Protein AF-A0A9N8HZZ1-F1 (afdb_monomer_lite)

Radius of gyration: 21.56 Å; chains: 1; bounding box: 52×38×91 Å

Organism: NCBI:txid568900

Structure (mmCIF, N/CA/C/O backbone):
data_AF-A0A9N8HZZ1-F1
#
_entry.id   AF-A0A9N8HZZ1-F1
#
loop_
_atom_site.group_PDB
_atom_site.id
_atom_site.type_symbol
_atom_site.label_atom_id
_atom_site.label_alt_id
_atom_site.label_comp_id
_atom_site.label_asym_id
_atom_site.label_entity_id
_atom_site.label_seq_id
_atom_site.pdbx_PDB_ins_code
_atom_site.Cartn_x
_atom_site.Cartn_y
_atom_site.Cartn_z
_atom_site.occupancy
_atom_site.B_iso_or_equiv
_atom_site.auth_seq_id
_atom_site.auth_comp_id
_atom_site.auth_asym_id
_atom_site.auth_atom_id
_atom_site.pdbx_PDB_model_num
ATOM 1 N N . MET A 1 1 ? -18.363 -13.200 -57.976 1.00 47.72 1 MET A N 1
ATOM 2 C CA . MET A 1 1 ? -17.143 -13.079 -57.154 1.00 47.72 1 MET A CA 1
ATOM 3 C C . MET A 1 1 ? -17.591 -13.034 -55.705 1.00 47.72 1 MET A C 1
ATOM 5 O O . MET A 1 1 ? -18.065 -11.996 -55.269 1.00 47.72 1 MET A O 1
ATOM 9 N N . SER A 1 2 ? -17.563 -14.171 -55.012 1.00 39.16 2 SER A N 1
ATOM 10 C CA . SER A 1 2 ? -17.985 -14.267 -53.609 1.00 39.16 2 SER A CA 1
ATOM 11 C C . SER A 1 2 ? -16.734 -14.280 -52.741 1.00 39.16 2 SER A C 1
ATOM 13 O O . SER A 1 2 ? -15.968 -15.240 -52.786 1.00 39.16 2 SER A O 1
ATOM 15 N N . ALA A 1 3 ? -16.492 -13.190 -52.016 1.00 45.03 3 ALA A N 1
ATOM 16 C CA . ALA A 1 3 ? -15.399 -13.099 -51.060 1.00 45.03 3 ALA A CA 1
ATOM 17 C C . ALA A 1 3 ? -15.811 -13.821 -49.770 1.00 45.03 3 ALA A C 1
ATOM 19 O O . ALA A 1 3 ? -16.735 -13.402 -49.078 1.00 45.03 3 ALA A O 1
ATOM 20 N N . SER A 1 4 ? -15.142 -14.938 -49.490 1.00 48.19 4 SER A N 1
ATOM 21 C CA . SER A 1 4 ? -15.247 -15.679 -48.235 1.00 48.19 4 SER A CA 1
ATOM 22 C C . SER A 1 4 ? -14.383 -14.984 -47.185 1.00 48.19 4 SER A C 1
ATOM 24 O O . SER A 1 4 ? -13.158 -15.042 -47.264 1.00 48.19 4 SER A O 1
ATOM 26 N N . SER A 1 5 ? -15.006 -14.319 -46.215 1.00 52.94 5 SER A N 1
ATOM 27 C CA . SER A 1 5 ? -14.329 -13.775 -45.038 1.00 52.94 5 SER A CA 1
ATOM 28 C C . SER A 1 5 ? -14.180 -14.868 -43.979 1.00 52.94 5 SER A C 1
ATOM 30 O O . SER A 1 5 ? -15.161 -15.284 -43.361 1.00 52.94 5 SER A O 1
ATOM 32 N N . THR A 1 6 ? -12.956 -15.341 -43.773 1.00 47.56 6 THR A N 1
ATOM 33 C CA . THR A 1 6 ? -12.603 -16.238 -42.669 1.00 47.56 6 THR A CA 1
ATOM 34 C C . THR A 1 6 ? -12.642 -15.450 -41.351 1.00 47.56 6 THR A C 1
ATOM 36 O O . THR A 1 6 ? -12.033 -14.380 -41.288 1.00 47.56 6 THR A O 1
ATOM 39 N N . PRO A 1 7 ? -13.325 -15.926 -40.295 1.00 54.56 7 PRO A N 1
ATOM 40 C CA . PRO A 1 7 ? -13.317 -15.242 -39.011 1.00 54.56 7 PRO A CA 1
ATOM 41 C C . PRO A 1 7 ? -11.949 -15.423 -38.347 1.00 54.56 7 PRO A C 1
ATOM 43 O O . PRO A 1 7 ? -11.450 -16.543 -38.223 1.00 54.56 7 PRO A O 1
ATOM 46 N N . ALA A 1 8 ? -11.337 -14.313 -37.936 1.00 48.75 8 ALA A N 1
ATOM 47 C CA . ALA A 1 8 ? -10.131 -14.321 -37.123 1.00 48.75 8 ALA A CA 1
ATOM 48 C C . ALA A 1 8 ? -10.462 -14.956 -35.765 1.00 48.75 8 ALA A C 1
ATOM 50 O O . ALA A 1 8 ? -11.197 -14.382 -34.963 1.00 48.75 8 ALA A O 1
ATOM 51 N N . GLY A 1 9 ? -9.959 -16.169 -35.530 1.00 44.84 9 GLY A N 1
ATOM 52 C CA . GLY A 1 9 ? -10.065 -16.827 -34.236 1.00 44.84 9 GLY A CA 1
ATOM 53 C C . GLY A 1 9 ? -9.281 -16.035 -33.195 1.00 44.84 9 GLY A C 1
ATOM 54 O O . GLY A 1 9 ? -8.057 -15.953 -33.272 1.00 44.84 9 GLY A O 1
ATOM 55 N N . SER A 1 10 ? -9.981 -15.449 -32.227 1.00 47.72 10 SER A N 1
ATOM 56 C CA . SER A 1 10 ? -9.372 -14.853 -31.042 1.00 47.72 10 SER A CA 1
ATOM 57 C C . SER A 1 10 ? -8.770 -15.971 -30.190 1.00 47.72 10 SER A C 1
ATOM 59 O O . SER A 1 10 ? -9.483 -16.656 -29.453 1.00 47.72 10 SER A O 1
ATOM 61 N N . SER A 1 11 ? -7.461 -16.198 -30.301 1.00 49.72 11 SER A N 1
ATOM 62 C CA . SER A 1 11 ? -6.753 -17.058 -29.358 1.00 49.72 11 SER A CA 1
ATOM 63 C C . SER A 1 11 ? -6.748 -16.366 -27.995 1.00 49.72 11 SER A C 1
ATOM 65 O O . SER A 1 11 ? -6.007 -15.404 -27.793 1.00 49.72 11 SER A O 1
ATOM 67 N N . SER A 1 12 ? -7.591 -16.833 -27.075 1.00 56.97 12 SER A N 1
ATOM 68 C CA . SER A 1 12 ? -7.465 -16.527 -25.649 1.00 56.97 12 SER A CA 1
ATOM 69 C C . SER A 1 12 ? -6.035 -16.877 -25.229 1.00 56.97 12 SER A C 1
ATOM 71 O O . SER A 1 12 ? -5.608 -18.028 -25.333 1.00 56.97 12 SER A O 1
ATOM 73 N N . ALA A 1 13 ? -5.253 -15.860 -24.865 1.00 60.62 13 ALA A N 1
ATOM 74 C CA . ALA A 1 13 ? -3.909 -16.063 -24.354 1.00 60.62 13 ALA A CA 1
ATOM 75 C C . ALA A 1 13 ? -4.015 -16.808 -23.017 1.00 60.62 13 ALA A C 1
ATOM 77 O O . ALA A 1 13 ? -4.709 -16.351 -22.113 1.00 60.62 13 ALA A O 1
ATOM 78 N N . ALA A 1 14 ? -3.357 -17.963 -22.910 1.00 67.69 14 ALA A N 1
ATOM 79 C CA . ALA A 1 14 ? -3.300 -18.719 -21.665 1.00 67.69 14 ALA A CA 1
ATOM 80 C C . ALA A 1 14 ? -2.599 -17.880 -20.580 1.00 67.69 14 ALA A C 1
ATOM 82 O O . ALA A 1 14 ? -1.453 -17.465 -20.779 1.00 67.69 14 ALA A O 1
ATOM 83 N N . THR A 1 15 ? -3.292 -17.629 -19.469 1.00 79.38 15 THR A N 1
ATOM 84 C CA . THR A 1 15 ? -2.759 -16.967 -18.271 1.00 79.38 15 THR A CA 1
ATOM 85 C C . THR A 1 15 ? -1.755 -17.877 -17.561 1.00 79.38 15 THR A C 1
ATOM 87 O O . THR A 1 15 ? -1.867 -19.105 -17.604 1.00 79.38 15 THR A O 1
ATOM 90 N N . ALA A 1 16 ? -0.728 -17.287 -16.946 1.00 87.38 16 ALA A N 1
ATOM 91 C CA . ALA A 1 16 ? 0.282 -18.038 -16.204 1.00 87.38 16 ALA A CA 1
ATOM 92 C C . ALA A 1 16 ? -0.144 -18.236 -14.743 1.00 87.38 16 ALA A C 1
ATOM 94 O O . ALA A 1 16 ? -0.738 -17.349 -14.135 1.00 87.38 16 ALA A O 1
ATOM 95 N N . SER A 1 17 ? 0.204 -19.376 -14.145 1.00 91.12 17 SER A N 1
ATOM 96 C CA . SER A 1 17 ? 0.064 -19.571 -12.698 1.00 91.12 17 SER A CA 1
ATOM 97 C C . SER A 1 17 ? 1.152 -18.808 -11.942 1.00 91.12 17 SER A C 1
ATOM 99 O O . SER A 1 17 ? 2.308 -18.787 -12.373 1.00 91.12 17 SER A O 1
ATOM 101 N N . LEU A 1 18 ? 0.806 -18.241 -10.789 1.00 92.00 18 LEU A N 1
ATOM 102 C CA . LEU A 1 18 ? 1.760 -17.558 -9.918 1.00 92.00 18 LEU A CA 1
ATOM 103 C C . LEU A 1 18 ? 2.814 -18.540 -9.352 1.00 92.00 18 LEU A C 1
ATOM 105 O O . LEU A 1 18 ? 2.452 -19.663 -8.985 1.00 92.00 18 LEU A O 1
ATOM 109 N N . PRO A 1 19 ? 4.103 -18.156 -9.240 1.00 91.81 19 PRO A N 1
ATOM 110 C CA . PRO A 1 19 ? 5.101 -18.972 -8.553 1.00 91.81 19 PRO A CA 1
ATOM 111 C C . PRO A 1 19 ? 4.678 -19.263 -7.108 1.00 91.81 19 PRO A C 1
ATOM 113 O O . PRO A 1 19 ? 4.207 -18.369 -6.403 1.00 91.81 19 PRO A O 1
ATOM 116 N N . SER A 1 20 ? 4.865 -20.500 -6.642 1.00 92.50 20 SER A N 1
ATOM 117 C CA . SER A 1 20 ? 4.356 -20.944 -5.335 1.00 92.50 20 SER A CA 1
ATOM 118 C C . SER A 1 20 ? 4.917 -20.146 -4.158 1.00 92.50 20 SER A C 1
ATOM 120 O O . SER A 1 20 ? 4.187 -19.878 -3.211 1.00 92.50 20 SER A O 1
ATOM 122 N N . SER A 1 21 ? 6.185 -19.730 -4.225 1.00 91.88 21 SER A N 1
ATOM 123 C CA . SER A 1 21 ? 6.808 -18.881 -3.202 1.00 91.88 21 SER A CA 1
ATOM 124 C C . SER A 1 21 ? 6.166 -17.495 -3.130 1.00 91.88 21 SER A C 1
ATOM 126 O O . SER A 1 21 ? 5.955 -16.980 -2.037 1.00 91.88 21 SER A O 1
ATOM 128 N N . ILE A 1 22 ? 5.793 -16.914 -4.275 1.00 93.81 22 ILE A N 1
ATOM 129 C CA . ILE A 1 22 ? 5.078 -15.634 -4.326 1.00 93.81 22 ILE A CA 1
ATOM 130 C C . ILE A 1 22 ? 3.655 -15.813 -3.789 1.00 93.81 22 ILE A C 1
ATOM 132 O O . ILE A 1 22 ? 3.224 -15.043 -2.940 1.00 93.81 22 ILE A O 1
ATOM 136 N N . ALA A 1 23 ? 2.941 -16.862 -4.209 1.00 94.81 23 ALA A N 1
ATOM 137 C CA . ALA A 1 23 ? 1.603 -17.162 -3.692 1.00 94.81 23 ALA A CA 1
ATOM 138 C C . ALA A 1 23 ? 1.597 -17.346 -2.163 1.00 94.81 23 ALA A C 1
ATOM 140 O O . ALA A 1 23 ? 0.724 -16.814 -1.474 1.00 94.81 23 ALA A O 1
ATOM 141 N N . GLN A 1 24 ? 2.598 -18.052 -1.630 1.00 94.94 24 GLN A N 1
ATOM 142 C CA . GLN A 1 24 ? 2.788 -18.211 -0.193 1.00 94.94 24 GLN A CA 1
ATOM 143 C C . GLN A 1 24 ? 3.044 -16.860 0.486 1.00 94.94 24 GLN A C 1
ATOM 145 O O . GLN A 1 24 ? 2.326 -16.523 1.428 1.00 94.94 24 GLN A O 1
ATOM 150 N N . ALA A 1 25 ? 3.979 -16.056 -0.029 1.00 95.00 25 ALA A N 1
ATOM 151 C CA . ALA A 1 25 ? 4.281 -14.739 0.527 1.00 95.00 25 ALA A CA 1
ATOM 152 C C . ALA A 1 25 ? 3.029 -13.847 0.600 1.00 95.00 25 ALA A C 1
ATOM 154 O O . ALA A 1 25 ? 2.801 -13.196 1.617 1.00 95.00 25 ALA A O 1
ATOM 155 N N . ILE A 1 26 ? 2.168 -13.876 -0.425 1.00 96.00 26 ILE A N 1
ATOM 156 C CA . ILE A 1 26 ? 0.891 -13.142 -0.445 1.00 96.00 26 ILE A CA 1
ATOM 157 C C . ILE A 1 26 ? -0.066 -13.627 0.648 1.00 96.00 26 ILE A C 1
ATOM 159 O O . ILE A 1 26 ? -0.746 -12.824 1.297 1.00 96.00 26 ILE A O 1
ATOM 163 N N . SER A 1 27 ? -0.144 -14.943 0.855 1.00 96.19 27 SER A N 1
ATOM 164 C CA . SER A 1 27 ? -1.015 -15.525 1.880 1.00 96.19 27 SER A CA 1
ATOM 165 C C . SER A 1 27 ? -0.600 -15.127 3.300 1.00 96.19 27 SER A C 1
ATOM 167 O O . SER A 1 27 ? -1.464 -14.952 4.157 1.00 96.19 27 SER A O 1
ATOM 169 N N . GLU A 1 28 ? 0.698 -14.905 3.511 1.00 95.94 28 GLU A N 1
ATOM 170 C CA . GLU A 1 28 ? 1.311 -14.579 4.801 1.00 95.94 28 GLU A CA 1
ATOM 171 C C . GLU A 1 28 ? 1.377 -13.071 5.096 1.00 95.94 28 GLU A C 1
ATOM 173 O O . GLU A 1 28 ? 1.736 -12.703 6.211 1.00 95.94 28 GLU A O 1
ATOM 178 N N . MET A 1 29 ? 1.019 -12.203 4.138 1.00 96.69 29 MET A N 1
ATOM 179 C CA . MET A 1 29 ? 1.032 -10.744 4.323 1.00 96.69 29 MET A CA 1
ATOM 180 C C . MET A 1 29 ? 0.182 -10.303 5.522 1.00 96.69 29 MET A C 1
ATOM 182 O O . MET A 1 29 ? -0.961 -10.747 5.682 1.00 96.69 29 MET A O 1
ATOM 186 N N . GLN A 1 30 ? 0.706 -9.354 6.297 1.00 95.62 30 GLN A N 1
ATOM 187 C CA . GLN A 1 30 ? 0.058 -8.743 7.457 1.00 95.62 30 GLN A CA 1
ATOM 188 C C . GLN A 1 30 ? 0.301 -7.230 7.483 1.00 95.62 30 GLN A C 1
ATOM 190 O O . GLN A 1 30 ? 1.302 -6.746 6.967 1.00 95.62 30 GLN A O 1
ATOM 195 N N . MET A 1 31 ? -0.606 -6.483 8.116 1.00 94.75 31 MET A N 1
ATOM 196 C CA . MET A 1 31 ? -0.485 -5.031 8.306 1.00 94.75 31 MET A CA 1
ATOM 197 C C . MET A 1 31 ? -0.925 -4.629 9.718 1.00 94.75 31 MET A C 1
ATOM 199 O O . MET A 1 31 ? -1.965 -3.994 9.875 1.00 94.75 31 MET A O 1
ATOM 203 N N . PRO A 1 32 ? -0.171 -5.021 10.761 1.00 94.25 32 PRO A N 1
ATOM 204 C CA . PRO A 1 32 ? -0.525 -4.671 12.134 1.00 94.25 32 PRO A CA 1
ATOM 205 C C . PRO A 1 32 ? -0.412 -3.156 12.346 1.00 94.25 32 PRO A C 1
ATOM 207 O O . PRO A 1 32 ? 0.528 -2.539 11.849 1.00 94.25 32 PRO A O 1
ATOM 210 N N . LEU A 1 33 ? -1.334 -2.548 13.091 1.00 91.88 33 LEU A N 1
ATOM 211 C CA . LEU A 1 33 ? -1.375 -1.095 13.331 1.00 91.88 33 LEU A CA 1
ATOM 212 C C . LEU A 1 33 ? -1.084 -0.741 14.798 1.00 91.88 33 LEU A C 1
ATOM 214 O O . LEU A 1 33 ? -1.489 0.315 15.290 1.00 91.88 33 LEU A O 1
ATOM 218 N N . SER A 1 34 ? -0.381 -1.621 15.517 1.00 89.44 34 SER A N 1
ATOM 219 C CA . SER A 1 34 ? 0.110 -1.305 16.859 1.00 89.44 34 SER A CA 1
ATOM 220 C C . SER A 1 34 ? 1.180 -0.211 16.805 1.00 89.44 34 SER A C 1
ATOM 222 O O . SER A 1 34 ? 1.880 -0.057 15.805 1.00 89.44 34 SER A O 1
ATOM 224 N N . THR A 1 35 ? 1.362 0.523 17.904 1.00 86.00 35 THR A N 1
ATOM 225 C CA . THR A 1 35 ? 2.388 1.577 17.991 1.00 86.00 35 THR A CA 1
ATOM 226 C C . THR A 1 35 ? 3.793 1.058 17.650 1.00 86.00 35 THR A C 1
ATOM 228 O O . THR A 1 35 ? 4.567 1.761 17.012 1.00 86.00 35 THR A O 1
ATOM 231 N N . GLU A 1 36 ? 4.099 -0.188 18.021 1.00 87.50 36 GLU A N 1
ATOM 232 C CA . GLU A 1 36 ? 5.379 -0.862 17.751 1.00 87.50 36 GLU A CA 1
ATOM 233 C C . GLU A 1 36 ? 5.524 -1.348 16.299 1.00 87.50 36 GLU A C 1
ATOM 235 O O . GLU A 1 36 ? 6.612 -1.732 15.879 1.00 87.50 36 GLU A O 1
ATOM 240 N N . SER A 1 37 ? 4.429 -1.364 15.533 1.00 89.12 37 SER A N 1
ATOM 241 C CA . SER A 1 37 ? 4.424 -1.822 14.142 1.00 89.12 37 SER A CA 1
ATOM 242 C C . SER A 1 37 ? 4.880 -0.750 13.157 1.00 89.12 37 SER A C 1
ATOM 244 O O . SER A 1 37 ? 5.337 -1.091 12.064 1.00 89.12 37 SER A O 1
ATOM 246 N N . TYR A 1 38 ? 4.747 0.528 13.516 1.00 89.81 38 TYR A N 1
ATOM 247 C CA . TYR A 1 38 ? 5.296 1.621 12.723 1.00 89.81 38 TYR A CA 1
ATOM 248 C C . TYR A 1 38 ? 6.813 1.656 12.896 1.00 89.81 38 TYR A C 1
ATOM 250 O O . TYR A 1 38 ? 7.324 1.499 14.006 1.00 89.81 38 TYR A O 1
ATOM 258 N N . ALA A 1 39 ? 7.534 1.915 11.810 1.00 87.44 39 ALA A N 1
ATOM 259 C CA . ALA A 1 39 ? 8.982 2.067 11.837 1.00 87.44 39 ALA A CA 1
ATOM 260 C C . ALA A 1 39 ? 9.396 3.286 11.005 1.00 87.44 39 ALA A C 1
ATOM 262 O O . ALA A 1 39 ? 8.808 3.504 9.941 1.00 87.44 39 ALA A O 1
ATOM 263 N N . PRO A 1 40 ? 10.390 4.071 11.462 1.00 91.00 40 PRO A N 1
ATOM 264 C CA . PRO A 1 40 ? 10.978 5.107 10.627 1.00 91.00 40 PRO A CA 1
ATOM 265 C C . PRO A 1 40 ? 11.682 4.456 9.434 1.00 91.00 40 PRO A C 1
ATOM 267 O O . PRO A 1 40 ? 12.298 3.398 9.587 1.00 91.00 40 PRO A O 1
ATOM 270 N N . MET A 1 41 ? 11.624 5.101 8.271 1.00 90.12 41 MET A N 1
ATOM 271 C CA . MET A 1 41 ? 12.443 4.694 7.133 1.00 90.12 41 MET A CA 1
ATOM 272 C C . MET A 1 41 ? 13.879 5.201 7.296 1.00 90.12 41 MET A C 1
ATOM 274 O O . MET A 1 41 ? 14.138 6.288 7.817 1.00 90.12 41 MET A O 1
ATOM 278 N N . TYR A 1 42 ? 14.833 4.392 6.851 1.00 87.38 42 TYR A N 1
ATOM 279 C CA . TYR A 1 42 ? 16.256 4.711 6.836 1.00 87.38 42 TYR A CA 1
ATOM 280 C C . TYR A 1 42 ? 16.713 5.324 5.508 1.00 87.38 42 TYR A C 1
ATOM 282 O O . TYR A 1 42 ? 17.817 5.882 5.468 1.00 87.38 42 TYR A O 1
ATOM 290 N N . TYR A 1 43 ? 15.897 5.207 4.452 1.00 84.88 43 TYR A N 1
ATOM 291 C CA . TYR A 1 43 ? 16.173 5.713 3.101 1.00 84.88 43 TYR A CA 1
ATOM 292 C C . TYR A 1 43 ? 17.522 5.203 2.578 1.00 84.88 43 TYR A C 1
ATOM 294 O O . TYR A 1 43 ? 18.399 5.965 2.158 1.00 84.88 43 TYR A O 1
ATOM 302 N N . LYS A 1 44 ? 17.729 3.890 2.712 1.00 84.62 44 LYS A N 1
ATOM 303 C CA . LYS A 1 44 ? 18.945 3.191 2.288 1.00 84.62 44 LYS A CA 1
ATOM 304 C C . LYS A 1 44 ? 18.683 2.448 0.994 1.00 84.62 44 LYS A C 1
ATOM 306 O O . LYS A 1 44 ? 17.613 1.885 0.810 1.00 84.62 44 LYS A O 1
ATOM 311 N N . SER A 1 45 ? 19.702 2.390 0.145 1.00 83.25 45 SER A N 1
ATOM 312 C CA . SER A 1 45 ? 19.622 1.653 -1.116 1.00 83.25 45 SER A CA 1
ATOM 313 C C . SER A 1 45 ? 19.377 0.156 -0.899 1.00 83.25 45 SER A C 1
ATOM 315 O O . SER A 1 45 ? 19.811 -0.393 0.119 1.00 83.25 45 SER A O 1
ATOM 317 N N . LEU A 1 46 ? 18.792 -0.547 -1.882 1.00 85.75 46 LEU A N 1
ATOM 318 C CA . LEU A 1 46 ? 18.632 -2.011 -1.818 1.00 85.75 46 LEU A CA 1
ATOM 319 C C . LEU A 1 46 ? 19.916 -2.754 -1.372 1.00 85.75 46 LEU A C 1
ATOM 321 O O . LEU A 1 46 ? 19.822 -3.591 -0.472 1.00 85.75 46 LEU A O 1
ATOM 325 N N . PRO A 1 47 ? 21.130 -2.473 -1.901 1.00 86.50 47 PRO A N 1
ATOM 326 C CA . PRO A 1 47 ? 22.347 -3.142 -1.428 1.00 86.50 47 PRO A CA 1
ATOM 327 C C . PRO A 1 47 ? 22.682 -2.870 0.047 1.00 86.50 47 PRO A C 1
ATOM 329 O O . PRO A 1 47 ? 23.163 -3.765 0.747 1.00 86.50 47 PRO A O 1
ATOM 332 N N . GLU A 1 48 ? 22.436 -1.652 0.535 1.00 87.25 48 GLU A N 1
ATOM 333 C CA . GLU A 1 48 ? 22.616 -1.306 1.948 1.00 87.25 48 GLU A CA 1
ATOM 334 C C . GLU A 1 48 ? 21.570 -2.002 2.825 1.00 87.25 48 GLU A C 1
ATOM 336 O O . GLU A 1 48 ? 21.921 -2.540 3.874 1.00 87.25 48 GLU A O 1
ATOM 341 N N . MET A 1 49 ? 20.314 -2.067 2.381 1.00 87.19 49 MET A N 1
ATOM 342 C CA . MET A 1 49 ? 19.244 -2.769 3.091 1.00 87.19 49 MET A CA 1
ATOM 343 C C . MET A 1 49 ? 19.520 -4.269 3.214 1.00 87.19 49 MET A C 1
ATOM 345 O O . MET A 1 49 ? 19.387 -4.832 4.303 1.00 87.19 49 MET A O 1
ATOM 349 N N . VAL A 1 50 ? 20.039 -4.907 2.159 1.00 86.31 50 VAL A N 1
ATOM 350 C CA . VAL A 1 50 ? 20.520 -6.301 2.214 1.00 86.31 50 VAL A CA 1
ATOM 351 C C . VAL A 1 50 ? 21.602 -6.477 3.284 1.00 86.31 50 VAL A C 1
ATOM 353 O O . VAL A 1 50 ? 21.627 -7.487 3.992 1.00 86.31 50 VAL A O 1
ATOM 356 N N . GLN A 1 51 ? 22.498 -5.499 3.438 1.00 87.88 51 GLN A N 1
ATOM 357 C CA . GLN A 1 51 ? 23.528 -5.527 4.475 1.00 87.88 51 GLN A CA 1
ATOM 358 C C . GLN A 1 51 ? 22.945 -5.322 5.881 1.00 87.88 51 GLN A C 1
ATOM 360 O O . GLN A 1 51 ? 23.367 -6.020 6.803 1.00 87.88 51 GLN A O 1
ATOM 365 N N . ILE A 1 52 ? 21.983 -4.409 6.044 1.00 85.38 52 ILE A N 1
ATOM 366 C CA . ILE A 1 52 ? 21.302 -4.126 7.318 1.00 85.38 52 ILE A CA 1
ATOM 367 C C . ILE A 1 52 ? 20.495 -5.342 7.784 1.00 85.38 52 ILE A C 1
ATOM 369 O O . ILE A 1 52 ? 20.525 -5.698 8.961 1.00 85.38 52 ILE A O 1
ATOM 373 N N . ARG A 1 53 ? 19.805 -6.019 6.860 1.00 82.94 53 ARG A N 1
ATOM 374 C CA . ARG A 1 53 ? 18.914 -7.143 7.178 1.00 82.94 53 ARG A CA 1
ATOM 375 C C . ARG A 1 53 ? 19.587 -8.510 7.172 1.00 82.94 53 ARG A C 1
ATOM 377 O O . ARG A 1 53 ? 18.934 -9.496 7.518 1.00 82.94 53 ARG A O 1
ATOM 384 N N . ARG A 1 54 ? 20.877 -8.598 6.821 1.00 83.69 54 ARG A N 1
ATOM 385 C CA . ARG A 1 54 ? 21.620 -9.869 6.725 1.00 83.69 54 ARG A CA 1
ATOM 386 C C . ARG A 1 54 ? 21.442 -10.743 7.967 1.00 83.69 54 ARG A C 1
ATOM 388 O O . ARG A 1 54 ? 21.196 -11.945 7.835 1.00 83.69 54 ARG A O 1
ATOM 395 N N . ASP A 1 55 ? 21.515 -10.119 9.137 1.00 82.81 55 ASP A N 1
ATOM 396 C CA . ASP A 1 55 ? 21.536 -10.803 10.429 1.00 82.81 55 ASP A CA 1
ATOM 397 C C . ASP A 1 55 ? 20.154 -10.871 11.100 1.00 82.81 55 ASP A C 1
ATOM 399 O O . ASP A 1 55 ? 20.038 -11.392 12.208 1.00 82.81 55 ASP A O 1
ATOM 403 N N . VAL A 1 56 ? 19.089 -10.388 10.440 1.00 83.12 56 VAL 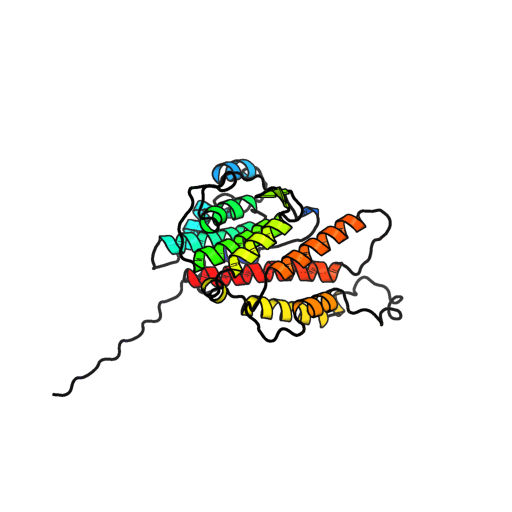A N 1
ATOM 404 C CA . VAL A 1 56 ? 17.728 -10.471 10.984 1.00 83.12 56 VAL A CA 1
ATOM 405 C C . VAL A 1 56 ? 17.249 -11.928 10.914 1.00 83.12 56 VAL A C 1
ATOM 407 O O . VAL A 1 56 ? 17.121 -12.479 9.813 1.00 83.12 56 VAL A O 1
ATOM 410 N N . PRO A 1 57 ? 16.987 -12.591 12.056 1.00 81.81 57 PRO A N 1
ATOM 411 C CA . PRO A 1 57 ? 16.554 -13.983 12.068 1.00 81.81 57 PRO A CA 1
ATOM 412 C C . PRO A 1 57 ? 15.204 -14.138 11.368 1.00 81.81 57 PRO A C 1
ATOM 414 O O . PRO A 1 57 ? 14.341 -13.274 11.495 1.00 81.81 57 PRO A O 1
ATOM 417 N N . ASN A 1 58 ? 15.001 -15.258 10.671 1.00 81.25 58 ASN A N 1
ATOM 418 C CA . ASN A 1 58 ? 13.721 -15.621 10.042 1.00 81.25 58 ASN A CA 1
ATOM 419 C C . ASN A 1 58 ? 13.183 -14.620 9.000 1.00 81.25 58 ASN A C 1
ATOM 421 O O . ASN A 1 58 ? 12.016 -14.699 8.631 1.00 81.25 58 ASN A O 1
ATOM 425 N N . MET A 1 59 ? 14.016 -13.697 8.508 1.00 81.88 59 MET A N 1
ATOM 426 C CA . MET A 1 59 ? 13.647 -12.818 7.398 1.00 81.88 59 MET A CA 1
ATOM 427 C C . MET A 1 59 ? 13.418 -13.648 6.121 1.00 81.88 59 MET A C 1
ATOM 429 O O . MET A 1 59 ? 14.356 -14.359 5.734 1.00 81.88 59 MET A O 1
ATOM 433 N N . PRO A 1 60 ? 12.245 -13.551 5.463 1.00 85.06 60 PRO A N 1
ATOM 434 C CA . PRO A 1 60 ? 11.959 -14.294 4.241 1.00 85.06 60 PRO A CA 1
ATOM 435 C C . PRO A 1 60 ? 12.958 -13.996 3.119 1.00 85.06 60 PRO A C 1
ATOM 437 O O . PRO A 1 60 ? 13.417 -12.862 2.960 1.00 85.06 60 PRO A O 1
ATOM 440 N N . ASP A 1 61 ? 13.255 -15.003 2.296 1.00 85.75 61 ASP A N 1
ATOM 441 C CA . ASP A 1 61 ? 14.253 -14.883 1.226 1.00 85.75 61 ASP A CA 1
ATOM 442 C C . ASP A 1 61 ? 13.905 -13.791 0.208 1.00 85.75 61 ASP A C 1
ATOM 444 O O . ASP A 1 61 ? 14.799 -13.096 -0.262 1.00 85.75 61 ASP A O 1
ATOM 448 N N . PHE A 1 62 ? 12.619 -13.565 -0.081 1.00 83.44 62 PHE A N 1
ATOM 449 C CA . PHE A 1 62 ? 12.202 -12.518 -1.021 1.00 83.44 62 PHE A CA 1
ATOM 450 C C . PHE A 1 62 ? 12.464 -11.092 -0.502 1.00 83.44 62 PHE A C 1
ATOM 452 O O . PHE A 1 62 ? 12.609 -10.167 -1.297 1.00 83.44 62 PHE A O 1
ATOM 459 N N . VAL A 1 63 ? 12.568 -10.907 0.821 1.00 82.50 63 VAL A N 1
ATOM 460 C CA . VAL A 1 63 ? 12.997 -9.631 1.419 1.00 82.50 63 VAL A CA 1
ATOM 461 C C . VAL A 1 63 ? 14.515 -9.474 1.307 1.00 82.50 63 VAL A C 1
ATOM 463 O O . VAL A 1 63 ? 15.016 -8.370 1.122 1.00 82.50 63 VAL A O 1
ATOM 466 N N . ARG A 1 64 ? 15.266 -10.581 1.388 1.00 83.25 64 ARG A N 1
ATOM 467 C CA . ARG A 1 64 ? 16.734 -10.583 1.254 1.00 83.25 64 ARG A CA 1
ATOM 468 C C . ARG A 1 64 ? 17.195 -10.434 -0.197 1.00 83.25 64 ARG A C 1
ATOM 470 O O . ARG A 1 64 ? 18.250 -9.857 -0.433 1.00 83.25 64 ARG A O 1
ATOM 477 N N . ASP A 1 65 ? 16.436 -10.973 -1.146 1.00 88.56 65 ASP A N 1
ATOM 478 C CA . ASP A 1 65 ? 16.730 -10.945 -2.578 1.00 88.56 65 ASP A CA 1
ATOM 479 C C . ASP A 1 65 ? 15.586 -10.280 -3.354 1.00 88.56 65 ASP A C 1
ATOM 481 O O . ASP A 1 65 ? 14.805 -10.911 -4.075 1.00 88.56 65 ASP A O 1
ATOM 485 N N . VAL A 1 66 ? 15.484 -8.962 -3.188 1.00 90.81 66 VAL A N 1
ATOM 486 C CA . VAL A 1 66 ? 14.478 -8.137 -3.869 1.00 90.81 66 VAL A CA 1
ATOM 487 C C . VAL A 1 66 ? 14.615 -8.244 -5.393 1.00 90.81 66 VAL A C 1
ATOM 489 O O . VAL A 1 66 ? 13.618 -8.371 -6.103 1.00 90.81 66 VAL A O 1
ATOM 492 N N . VAL A 1 67 ? 15.849 -8.266 -5.908 1.00 89.38 67 VAL A N 1
ATOM 493 C CA . VAL A 1 67 ? 16.123 -8.377 -7.350 1.00 89.38 67 VAL A CA 1
ATOM 494 C C . VAL A 1 67 ? 15.655 -9.729 -7.892 1.00 89.38 67 VAL A C 1
ATOM 496 O O . VAL A 1 67 ? 14.955 -9.774 -8.907 1.00 89.38 67 VAL A O 1
ATOM 499 N N . GLY A 1 68 ? 15.985 -10.828 -7.210 1.00 89.69 68 GLY A N 1
ATOM 500 C CA . GLY A 1 68 ? 15.504 -12.162 -7.564 1.00 89.69 68 GLY A CA 1
ATOM 501 C C . GLY A 1 68 ? 13.983 -12.281 -7.484 1.00 89.69 68 GLY A C 1
ATOM 502 O O . GLY A 1 68 ? 13.371 -12.926 -8.335 1.00 89.69 68 GLY A O 1
ATOM 503 N N . THR A 1 69 ? 13.352 -11.592 -6.532 1.00 91.69 69 THR A N 1
ATOM 504 C CA . THR A 1 69 ? 11.888 -11.544 -6.391 1.00 91.69 69 THR A CA 1
ATOM 505 C C . THR A 1 69 ? 11.222 -10.872 -7.587 1.00 91.69 69 THR A C 1
ATOM 507 O O . THR A 1 69 ? 10.285 -11.430 -8.157 1.00 91.69 69 THR A O 1
ATOM 510 N N . ILE A 1 70 ? 11.734 -9.719 -8.028 1.00 92.62 70 ILE A N 1
ATOM 511 C CA . ILE A 1 70 ? 11.248 -9.043 -9.242 1.00 92.62 70 ILE A CA 1
ATOM 512 C C . ILE A 1 70 ? 11.440 -9.955 -10.454 1.00 92.62 70 ILE A C 1
ATOM 514 O O . ILE A 1 70 ? 10.498 -10.170 -11.215 1.00 92.62 70 ILE A O 1
ATOM 518 N N . ALA A 1 71 ? 12.626 -10.552 -10.612 1.00 91.00 71 ALA A N 1
ATOM 519 C CA . ALA A 1 71 ? 12.906 -11.463 -11.719 1.00 91.00 71 ALA A CA 1
ATOM 520 C C . ALA A 1 71 ? 11.940 -12.662 -11.742 1.00 91.00 71 ALA A C 1
ATOM 522 O O . ALA A 1 71 ? 11.472 -13.058 -12.811 1.00 91.00 71 ALA A O 1
ATOM 523 N N . LEU A 1 72 ? 11.588 -13.203 -10.573 1.00 90.88 72 LEU A N 1
ATOM 524 C CA . LEU A 1 72 ? 10.633 -14.299 -10.433 1.00 90.88 72 LEU A CA 1
ATOM 525 C C . LEU A 1 72 ? 9.205 -13.892 -10.839 1.00 90.88 72 LEU A C 1
ATOM 527 O O . LEU A 1 72 ? 8.516 -14.679 -11.490 1.00 90.88 72 LEU A O 1
ATOM 531 N N . ILE A 1 73 ? 8.777 -12.671 -10.497 1.00 91.88 73 ILE A N 1
ATOM 532 C CA . ILE A 1 73 ? 7.477 -12.103 -10.903 1.00 91.88 73 ILE A CA 1
ATOM 533 C C . ILE A 1 73 ? 7.456 -11.779 -12.409 1.00 91.88 73 ILE A C 1
ATOM 535 O O . ILE A 1 73 ? 6.433 -11.927 -13.072 1.00 91.88 73 ILE A O 1
ATOM 539 N N . VAL A 1 74 ? 8.579 -11.362 -12.997 1.00 90.62 74 VAL A N 1
ATOM 540 C CA . VAL A 1 74 ? 8.654 -11.068 -14.440 1.00 90.62 74 VAL A CA 1
ATOM 541 C C . VAL A 1 74 ? 8.669 -12.351 -15.281 1.00 90.62 74 VAL A C 1
ATOM 543 O O . VAL A 1 74 ? 8.040 -12.404 -16.342 1.00 90.62 74 VAL A O 1
ATOM 546 N N . ALA A 1 75 ? 9.347 -13.405 -14.809 1.00 83.69 75 ALA A N 1
ATOM 547 C CA . ALA A 1 75 ? 9.565 -14.651 -15.552 1.00 83.69 75 ALA A CA 1
ATOM 548 C C . ALA A 1 75 ? 8.274 -15.371 -15.990 1.00 83.69 75 ALA A C 1
ATOM 550 O O . ALA A 1 75 ? 8.309 -16.197 -16.902 1.00 83.69 75 ALA A O 1
ATOM 551 N N . GLY A 1 76 ? 7.128 -15.060 -15.377 1.00 65.69 76 GLY A N 1
ATOM 552 C CA . GLY A 1 76 ? 5.838 -15.653 -15.728 1.00 65.69 76 GLY A CA 1
ATOM 553 C C . GLY A 1 76 ? 5.202 -15.149 -17.027 1.00 65.69 76 GLY A C 1
ATOM 554 O O . GLY A 1 76 ? 4.129 -15.639 -17.372 1.00 65.69 76 GLY A O 1
ATOM 555 N N . SER A 1 77 ? 5.793 -14.188 -17.755 1.00 63.28 77 SER A N 1
ATOM 556 C CA . SER A 1 77 ? 5.027 -13.422 -18.748 1.00 63.28 77 SER A CA 1
ATOM 557 C C . SER A 1 77 ? 5.641 -13.246 -20.158 1.00 63.28 77 SER A C 1
ATOM 559 O O . SER A 1 77 ? 6.846 -13.344 -20.348 1.00 63.28 77 SER A O 1
ATOM 561 N N . LYS A 1 78 ? 4.792 -12.974 -21.177 1.00 59.00 78 LYS A N 1
ATOM 562 C CA . LYS A 1 78 ? 5.096 -13.033 -22.643 1.00 59.00 78 LYS A CA 1
ATOM 563 C C . LYS A 1 78 ? 4.981 -11.712 -23.458 1.00 59.00 78 LYS A C 1
ATOM 565 O O . LYS A 1 78 ? 4.883 -11.741 -24.678 1.00 59.00 78 LYS A O 1
ATOM 570 N N . THR A 1 79 ? 4.954 -10.554 -22.814 1.00 55.66 79 THR A N 1
ATOM 571 C CA . THR A 1 79 ? 4.783 -9.182 -23.385 1.00 55.66 79 THR A CA 1
ATOM 572 C C . THR A 1 79 ? 5.953 -8.269 -22.971 1.00 55.66 79 THR A C 1
ATOM 574 O O . THR A 1 79 ? 6.794 -8.732 -22.201 1.00 55.66 79 THR A O 1
ATOM 577 N N . ASN A 1 80 ? 5.998 -7.029 -23.487 1.00 60.34 80 ASN A N 1
ATOM 578 C CA . ASN A 1 80 ? 7.106 -6.058 -23.396 1.00 60.34 80 ASN A CA 1
ATOM 579 C C . ASN A 1 80 ? 7.791 -5.992 -22.010 1.00 60.34 80 ASN A C 1
ATOM 581 O O . ASN A 1 80 ? 7.108 -5.975 -20.988 1.00 60.34 80 ASN A O 1
ATOM 585 N N . ASN A 1 81 ? 9.130 -5.968 -21.992 1.00 74.12 81 ASN A N 1
ATOM 586 C CA . ASN A 1 81 ? 9.931 -6.176 -20.778 1.00 74.12 81 ASN A CA 1
ATOM 587 C C . ASN A 1 81 ? 9.827 -5.018 -19.774 1.00 74.12 81 ASN A C 1
ATOM 589 O O . ASN A 1 81 ? 9.706 -5.285 -18.584 1.00 74.12 81 ASN A O 1
ATOM 593 N N . ASP A 1 82 ? 9.844 -3.765 -20.234 1.00 86.06 82 ASP A N 1
ATOM 594 C CA . ASP A 1 82 ? 10.037 -2.616 -19.334 1.00 86.06 82 ASP A CA 1
ATOM 595 C C . ASP A 1 82 ? 8.796 -2.322 -18.478 1.00 86.06 82 ASP A C 1
ATOM 597 O O . ASP A 1 82 ? 8.882 -2.257 -17.258 1.00 86.06 82 ASP A O 1
ATOM 601 N N . GLU A 1 83 ? 7.610 -2.237 -19.089 1.00 90.38 83 GLU A N 1
ATOM 602 C CA . GLU A 1 83 ? 6.361 -1.976 -18.356 1.00 90.38 83 GLU A CA 1
ATOM 603 C C . GLU A 1 83 ? 6.082 -3.046 -17.295 1.00 90.38 83 GLU A C 1
ATOM 605 O O . GLU A 1 83 ? 5.662 -2.747 -16.179 1.00 90.3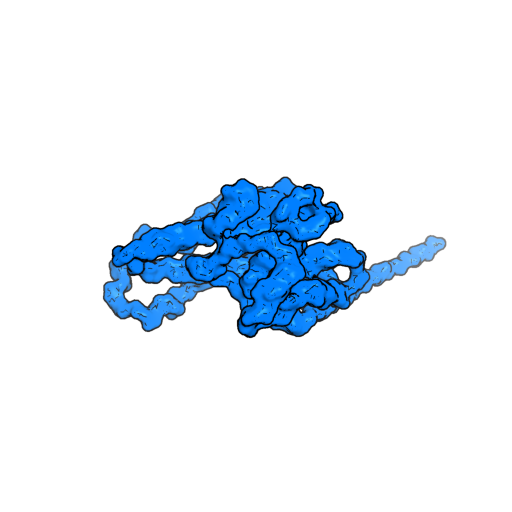8 83 GLU A O 1
ATOM 610 N N . LYS A 1 84 ? 6.380 -4.308 -17.608 1.00 88.44 84 LYS A N 1
ATOM 611 C CA . LYS A 1 84 ? 6.248 -5.395 -16.639 1.00 88.44 84 LYS A CA 1
ATOM 612 C C . LYS A 1 84 ? 7.222 -5.332 -15.511 1.00 88.44 84 LYS A C 1
ATOM 614 O O . LYS A 1 84 ? 6.878 -5.754 -14.417 1.00 88.44 84 LYS A O 1
ATOM 619 N N . GLU A 1 85 ? 8.437 -4.916 -15.801 1.00 92.44 85 GLU A N 1
ATOM 620 C CA . GLU A 1 85 ? 9.436 -4.739 -14.776 1.00 92.44 85 GLU A CA 1
ATOM 621 C C . GLU A 1 85 ? 8.934 -3.688 -13.773 1.00 92.44 85 GLU A C 1
ATOM 623 O O . GLU A 1 85 ? 8.930 -3.959 -12.573 1.00 92.44 85 GLU A O 1
ATOM 628 N N . TYR A 1 86 ? 8.326 -2.596 -14.252 1.00 94.69 86 TYR A N 1
ATOM 629 C CA . TYR A 1 86 ? 7.711 -1.579 -13.393 1.00 94.69 86 TYR A CA 1
ATOM 630 C C . TYR A 1 86 ? 6.511 -2.109 -12.593 1.00 94.69 86 TYR A C 1
ATOM 632 O O . TYR A 1 86 ? 6.409 -1.876 -11.386 1.00 94.69 86 TYR A O 1
ATOM 640 N N . LEU A 1 87 ? 5.615 -2.871 -13.231 1.00 95.62 87 LEU A N 1
ATOM 641 C CA . LEU A 1 87 ? 4.499 -3.524 -12.536 1.00 95.62 87 LEU A CA 1
ATOM 642 C C . LEU A 1 87 ? 5.002 -4.558 -11.515 1.00 95.62 87 LEU A C 1
ATOM 644 O O . LEU A 1 87 ? 4.467 -4.653 -10.412 1.00 95.62 87 LEU A O 1
ATOM 648 N N . ALA A 1 88 ? 6.053 -5.311 -11.840 1.00 95.31 88 ALA A N 1
ATOM 649 C CA . ALA A 1 88 ? 6.660 -6.295 -10.951 1.00 95.31 88 ALA A CA 1
ATOM 650 C C . ALA A 1 88 ? 7.325 -5.633 -9.742 1.00 95.31 88 ALA A C 1
ATOM 652 O O . ALA A 1 88 ? 7.219 -6.170 -8.642 1.00 95.31 88 ALA A O 1
ATOM 653 N N . ARG A 1 89 ? 7.936 -4.452 -9.906 1.00 95.69 89 ARG A N 1
ATOM 654 C CA . ARG A 1 89 ? 8.404 -3.625 -8.782 1.00 95.69 89 ARG A CA 1
ATOM 655 C C . ARG A 1 89 ? 7.255 -3.217 -7.867 1.00 95.69 89 ARG A C 1
ATOM 657 O O . ARG A 1 89 ? 7.370 -3.397 -6.661 1.00 95.69 89 ARG A O 1
ATOM 664 N N . CYS A 1 90 ? 6.134 -2.748 -8.420 1.00 97.75 90 CYS A N 1
ATOM 665 C CA . CYS A 1 90 ? 4.948 -2.404 -7.626 1.00 97.75 90 CYS A CA 1
ATOM 666 C C . CYS A 1 90 ? 4.385 -3.629 -6.879 1.00 97.75 90 CYS A C 1
ATOM 668 O O . CYS A 1 90 ? 4.073 -3.547 -5.691 1.00 97.75 90 CYS A O 1
ATOM 670 N N . ALA A 1 91 ? 4.305 -4.786 -7.544 1.00 97.75 91 ALA A N 1
ATOM 671 C CA . ALA A 1 91 ? 3.863 -6.036 -6.928 1.00 97.75 91 ALA A CA 1
ATOM 672 C C . ALA A 1 91 ? 4.814 -6.498 -5.809 1.00 97.75 91 ALA A C 1
ATOM 674 O O . ALA A 1 91 ? 4.362 -6.849 -4.719 1.00 97.75 91 ALA A O 1
ATOM 675 N N . ALA A 1 92 ? 6.126 -6.462 -6.056 1.00 97.12 92 ALA A N 1
ATOM 676 C CA . ALA A 1 92 ? 7.141 -6.787 -5.062 1.00 97.12 92 ALA A CA 1
ATOM 677 C C . ALA A 1 92 ? 7.075 -5.828 -3.866 1.00 97.12 92 ALA A C 1
ATOM 679 O O . ALA A 1 92 ? 7.081 -6.294 -2.733 1.00 97.12 92 ALA A O 1
ATOM 680 N N . ALA A 1 93 ? 6.925 -4.522 -4.096 1.00 97.44 93 ALA A N 1
ATOM 681 C CA . ALA A 1 93 ? 6.779 -3.523 -3.040 1.00 97.44 93 ALA A CA 1
ATOM 682 C C . ALA A 1 93 ? 5.562 -3.794 -2.142 1.00 97.44 93 ALA A C 1
ATOM 684 O O . ALA A 1 93 ? 5.684 -3.750 -0.921 1.00 97.44 93 ALA A O 1
ATOM 685 N N . LEU A 1 94 ? 4.408 -4.158 -2.714 1.00 98.44 94 LEU A N 1
ATOM 686 C CA . LEU A 1 94 ? 3.219 -4.535 -1.938 1.00 98.44 94 LEU A CA 1
ATOM 687 C C . LEU A 1 94 ? 3.459 -5.778 -1.068 1.00 98.44 94 LEU A C 1
ATOM 689 O O . LEU A 1 94 ? 3.036 -5.806 0.088 1.00 98.44 94 LEU A O 1
ATOM 693 N N . ILE A 1 95 ? 4.149 -6.791 -1.602 1.00 97.44 95 ILE A N 1
ATOM 694 C CA . ILE A 1 95 ? 4.511 -8.000 -0.848 1.00 97.44 95 ILE A CA 1
ATOM 695 C C . ILE A 1 95 ? 5.491 -7.645 0.274 1.00 97.44 95 ILE A C 1
ATOM 697 O O . ILE A 1 95 ? 5.246 -7.998 1.423 1.00 97.44 95 ILE A O 1
ATOM 701 N N . LEU A 1 96 ? 6.564 -6.913 -0.033 1.00 95.94 96 LEU A N 1
ATOM 702 C CA . LEU A 1 96 ? 7.563 -6.464 0.939 1.00 95.94 96 LEU A CA 1
ATOM 703 C C . LEU A 1 96 ? 6.913 -5.673 2.075 1.00 95.94 96 LEU A C 1
ATOM 705 O O . LEU A 1 96 ? 7.174 -5.955 3.243 1.00 95.94 96 LEU A O 1
ATOM 709 N N . LEU A 1 97 ? 6.005 -4.752 1.747 1.00 95.94 97 LEU A N 1
ATOM 710 C CA . LEU A 1 97 ? 5.278 -3.953 2.727 1.00 95.94 97 LEU A CA 1
ATOM 711 C C . LEU A 1 97 ? 4.468 -4.831 3.693 1.00 95.94 97 LEU A C 1
ATOM 713 O O . LEU A 1 97 ? 4.539 -4.632 4.905 1.00 95.94 97 LEU A O 1
ATOM 717 N N . GLY A 1 98 ? 3.787 -5.860 3.175 1.00 96.00 98 GLY A N 1
ATOM 718 C CA . GLY A 1 98 ? 3.049 -6.843 3.979 1.00 96.00 98 GLY A CA 1
ATOM 719 C C . GLY A 1 98 ? 3.925 -7.748 4.858 1.00 96.00 98 GLY A C 1
ATOM 720 O O . GLY A 1 98 ? 3.393 -8.545 5.627 1.00 96.00 98 GLY A O 1
ATOM 721 N N . HIS A 1 99 ? 5.250 -7.638 4.744 1.00 94.19 99 HIS A N 1
ATOM 722 C CA . HIS A 1 99 ? 6.252 -8.366 5.530 1.00 94.19 99 HIS A CA 1
ATOM 723 C C . HIS A 1 99 ? 7.227 -7.427 6.266 1.00 94.19 99 HIS A C 1
ATOM 725 O O . HIS A 1 99 ? 8.257 -7.867 6.773 1.00 94.19 99 HIS A O 1
ATOM 731 N N . GLY A 1 100 ? 6.917 -6.126 6.348 1.00 90.88 100 GLY A N 1
ATOM 732 C CA . GLY A 1 100 ? 7.736 -5.136 7.063 1.00 90.88 100 GLY A CA 1
ATOM 733 C C . GLY A 1 100 ? 8.997 -4.661 6.322 1.00 90.88 100 GLY A C 1
ATOM 734 O O . GLY A 1 100 ? 9.864 -4.020 6.922 1.00 90.88 100 GLY A O 1
ATOM 735 N N . GLY A 1 101 ? 9.114 -4.955 5.026 1.00 92.12 101 GLY A N 1
ATOM 736 C CA . GLY A 1 101 ? 10.148 -4.442 4.123 1.00 92.12 101 GLY A CA 1
ATOM 737 C C . GLY A 1 101 ? 9.831 -3.039 3.597 1.00 92.12 101 GLY A C 1
ATOM 738 O O . GLY A 1 101 ? 9.740 -2.857 2.387 1.00 92.12 101 GLY A O 1
ATOM 739 N N . THR A 1 102 ? 9.577 -2.071 4.488 1.00 92.94 102 THR A N 1
ATOM 740 C CA . THR A 1 102 ? 9.118 -0.720 4.108 1.00 92.94 102 THR A CA 1
ATOM 741 C C . THR A 1 102 ? 10.156 0.041 3.280 1.00 92.94 102 THR A C 1
ATOM 743 O O . THR A 1 102 ? 9.806 0.545 2.220 1.00 92.94 102 THR A O 1
ATOM 746 N N . ASP A 1 103 ? 11.422 0.081 3.713 1.00 92.12 103 ASP A N 1
ATOM 747 C CA . ASP A 1 103 ? 12.511 0.720 2.958 1.00 92.12 103 ASP A CA 1
ATOM 748 C C . ASP A 1 103 ? 12.712 0.078 1.582 1.00 92.12 103 ASP A C 1
ATOM 750 O O . ASP A 1 103 ? 12.843 0.781 0.591 1.00 92.12 103 ASP A O 1
ATOM 754 N N . GLU A 1 104 ? 12.690 -1.254 1.485 1.00 93.06 104 GLU A N 1
ATOM 755 C CA . GLU A 1 104 ? 12.804 -1.930 0.192 1.00 93.06 104 GLU A CA 1
ATOM 756 C C . GLU A 1 104 ? 11.620 -1.610 -0.719 1.00 93.06 104 GLU A C 1
ATOM 758 O O . GLU A 1 104 ? 11.803 -1.375 -1.910 1.00 93.06 104 GLU A O 1
ATOM 763 N N . ALA A 1 105 ? 10.401 -1.590 -0.172 1.00 95.00 105 ALA A N 1
ATOM 764 C CA . ALA A 1 105 ? 9.210 -1.222 -0.924 1.00 95.00 105 ALA A CA 1
ATOM 765 C C . ALA A 1 105 ? 9.299 0.221 -1.438 1.00 95.00 105 ALA A C 1
ATOM 767 O O . ALA A 1 105 ? 8.985 0.461 -2.604 1.00 95.00 105 ALA A O 1
ATOM 768 N N . HIS A 1 106 ? 9.763 1.149 -0.596 1.00 94.81 106 HIS A N 1
ATOM 769 C CA . HIS A 1 106 ? 10.037 2.540 -0.956 1.00 94.81 106 HIS A CA 1
ATOM 770 C C . HIS A 1 106 ? 11.034 2.635 -2.112 1.00 94.81 106 HIS A C 1
ATOM 772 O O . HIS A 1 106 ? 10.729 3.234 -3.144 1.00 94.81 106 HIS A O 1
ATOM 778 N N . ASP A 1 107 ? 12.170 1.948 -1.990 1.00 91.81 107 ASP A N 1
ATOM 779 C CA . ASP A 1 107 ? 13.250 1.958 -2.979 1.00 91.81 107 ASP A CA 1
ATOM 780 C C . ASP A 1 107 ? 12.778 1.516 -4.372 1.00 91.81 107 ASP A C 1
ATOM 782 O O . ASP A 1 107 ? 13.233 2.020 -5.401 1.00 91.81 107 ASP A O 1
ATOM 786 N N . LEU A 1 108 ? 11.822 0.582 -4.415 1.00 93.38 108 LEU A N 1
ATOM 787 C CA . LEU A 1 108 ? 11.252 0.074 -5.658 1.00 93.38 108 LEU A CA 1
ATOM 788 C C . LEU A 1 108 ? 10.280 1.038 -6.339 1.00 93.38 108 LEU A C 1
ATOM 790 O O . LEU A 1 108 ? 10.224 1.056 -7.573 1.00 93.38 108 LEU A O 1
ATOM 794 N N . VAL A 1 109 ? 9.491 1.794 -5.571 1.00 95.12 109 VAL A N 1
ATOM 795 C CA . VAL A 1 109 ? 8.388 2.610 -6.113 1.00 95.12 109 VAL A CA 1
ATOM 796 C C . VAL A 1 109 ? 8.747 4.077 -6.288 1.00 95.12 109 VAL A C 1
ATOM 798 O O . VAL A 1 109 ? 8.164 4.741 -7.147 1.00 95.12 109 VAL A O 1
ATOM 801 N N . SER A 1 110 ? 9.724 4.588 -5.545 1.00 93.88 110 SER A N 1
ATOM 802 C CA . SER A 1 110 ? 10.151 5.987 -5.627 1.00 93.88 110 SER A CA 1
ATOM 803 C C . SER A 1 110 ? 10.593 6.404 -7.040 1.00 93.88 110 SER A C 1
ATOM 805 O O . SER A 1 110 ? 10.090 7.413 -7.537 1.00 93.88 110 SER A O 1
ATOM 807 N N . PRO A 1 111 ? 11.404 5.617 -7.780 1.00 92.25 111 PRO A N 1
ATOM 808 C CA . PRO A 1 111 ? 11.808 5.979 -9.146 1.00 92.25 111 PRO A CA 1
ATOM 809 C C . PRO A 1 111 ? 10.675 5.944 -10.177 1.00 92.25 111 PRO A C 1
ATOM 811 O O . PRO A 1 111 ? 10.816 6.516 -11.256 1.00 92.25 111 PRO A O 1
ATOM 814 N N . LEU A 1 112 ? 9.586 5.229 -9.870 1.00 94.25 112 LEU A N 1
ATOM 815 C CA . LEU A 1 112 ? 8.418 5.074 -10.742 1.00 94.25 112 LEU A CA 1
ATOM 816 C C . LEU A 1 112 ? 7.335 6.120 -10.449 1.00 94.25 112 LEU A C 1
ATOM 818 O O . LEU A 1 112 ? 6.529 6.433 -11.320 1.00 94.25 112 LEU A O 1
ATOM 822 N N . SER A 1 113 ? 7.292 6.622 -9.213 1.00 94.38 113 SER A N 1
ATOM 823 C CA . SER A 1 113 ? 6.295 7.587 -8.737 1.00 94.38 113 SER A CA 1
ATOM 824 C C . SER A 1 113 ? 6.782 9.035 -8.808 1.00 94.38 113 SER A C 1
ATOM 826 O O . SER A 1 113 ? 5.972 9.960 -8.738 1.00 94.38 113 SER A O 1
ATOM 828 N N . TRP A 1 114 ? 8.087 9.251 -8.998 1.00 90.69 114 TRP A N 1
ATOM 829 C CA . TRP A 1 114 ? 8.666 10.584 -9.066 1.00 90.69 114 TRP A CA 1
ATOM 830 C C . TRP A 1 114 ? 9.576 10.788 -10.286 1.00 90.69 114 TRP A C 1
ATOM 832 O O . TRP A 1 114 ? 10.532 10.040 -10.483 1.00 90.69 114 TRP A O 1
ATOM 842 N N . PRO A 1 115 ? 9.343 11.837 -11.097 1.00 81.06 115 PRO A N 1
ATOM 843 C CA . PRO A 1 115 ? 10.053 12.024 -12.362 1.00 81.06 115 PRO A CA 1
ATOM 844 C C . PRO A 1 115 ? 11.424 12.711 -12.234 1.00 81.06 115 PRO A C 1
ATOM 846 O O . PRO A 1 115 ? 12.108 12.870 -13.243 1.00 81.06 115 PRO A O 1
ATOM 849 N N . ASN A 1 116 ? 11.831 13.152 -11.037 1.00 82.06 116 ASN A N 1
ATOM 850 C CA . ASN A 1 116 ? 13.073 13.911 -10.829 1.00 82.06 116 ASN A CA 1
ATOM 851 C C . ASN A 1 116 ? 14.050 13.185 -9.901 1.00 82.06 116 ASN A C 1
ATOM 853 O O . ASN A 1 116 ? 13.663 12.309 -9.140 1.00 82.06 116 ASN A O 1
ATOM 857 N N . GLU A 1 117 ? 15.329 13.555 -9.927 1.00 77.62 117 GLU A N 1
ATOM 858 C CA . GLU A 1 117 ? 16.277 13.022 -8.947 1.00 77.62 117 GLU A CA 1
ATOM 859 C C . GLU A 1 117 ? 15.851 13.436 -7.532 1.00 77.62 117 GLU A C 1
ATOM 861 O O . GLU A 1 117 ? 15.553 14.607 -7.276 1.00 77.62 117 GLU A O 1
ATOM 866 N N . LEU A 1 118 ? 15.816 12.467 -6.617 1.00 69.81 118 LEU A N 1
ATOM 867 C CA . LEU A 1 118 ? 15.522 12.688 -5.207 1.00 69.81 118 LEU A CA 1
ATOM 868 C C . LEU A 1 118 ? 16.698 12.206 -4.362 1.00 69.81 118 LEU A C 1
ATOM 870 O O . LEU A 1 118 ? 17.205 11.113 -4.602 1.00 69.81 118 LEU A O 1
ATOM 874 N N . PRO A 1 119 ? 17.106 12.965 -3.332 1.00 70.12 119 PRO A N 1
ATOM 875 C CA . PRO A 1 119 ? 18.182 12.544 -2.436 1.00 70.12 119 PRO A CA 1
ATOM 876 C C . PRO A 1 119 ? 17.805 11.337 -1.561 1.00 70.12 119 PRO A C 1
ATOM 878 O O . PRO A 1 119 ? 18.674 10.778 -0.901 1.00 70.12 119 PRO A O 1
ATOM 881 N N . PHE A 1 120 ? 16.526 10.962 -1.543 1.00 69.25 120 PHE A N 1
ATOM 882 C CA . PHE A 1 120 ? 15.958 9.876 -0.748 1.00 69.25 120 PHE A CA 1
ATOM 883 C C . PHE A 1 120 ? 15.339 8.756 -1.601 1.00 69.25 120 PHE A C 1
ATOM 885 O O . PHE A 1 120 ? 14.771 7.834 -1.036 1.00 69.25 120 PHE A O 1
ATOM 892 N N . ALA A 1 121 ? 15.468 8.801 -2.934 1.00 65.75 121 ALA A N 1
ATOM 893 C CA . ALA A 1 121 ? 15.099 7.689 -3.813 1.00 65.75 121 ALA A CA 1
ATOM 894 C C . ALA A 1 121 ? 16.357 7.008 -4.365 1.00 65.75 121 ALA A C 1
ATOM 896 O O . ALA A 1 121 ? 17.334 7.680 -4.707 1.00 65.75 121 ALA A O 1
ATOM 897 N N . TYR A 1 122 ? 16.335 5.684 -4.501 1.00 66.12 122 TYR A N 1
ATOM 898 C CA . TYR A 1 122 ? 17.416 4.956 -5.157 1.00 66.12 122 TYR A CA 1
ATOM 899 C C . TYR A 1 122 ? 17.199 4.805 -6.654 1.00 66.12 122 TYR A C 1
ATOM 901 O O . TYR A 1 122 ? 16.169 4.332 -7.121 1.00 66.12 122 TYR A O 1
ATOM 909 N N . GLY A 1 123 ? 18.251 5.092 -7.411 1.00 68.12 123 GLY A N 1
ATOM 910 C CA . GLY A 1 123 ? 18.264 4.922 -8.855 1.00 68.12 123 GLY A CA 1
ATOM 911 C C . GLY A 1 123 ? 17.789 6.165 -9.608 1.00 68.12 123 GLY A C 1
ATOM 912 O O . GLY A 1 123 ? 17.237 7.098 -9.025 1.00 68.12 123 GLY A O 1
ATOM 913 N N . PRO A 1 124 ? 18.071 6.222 -10.919 1.00 77.19 124 PRO A N 1
ATOM 914 C CA . PRO A 1 124 ? 17.654 7.343 -11.738 1.00 77.19 124 PRO A CA 1
ATOM 915 C C . PRO A 1 124 ? 16.124 7.360 -11.865 1.00 77.19 124 PRO A C 1
ATOM 917 O O . PRO A 1 124 ? 15.504 6.292 -11.888 1.00 77.19 124 PRO A O 1
ATOM 920 N N . PRO A 1 125 ? 15.515 8.544 -12.019 1.00 81.44 125 PRO A N 1
ATOM 921 C CA . PRO A 1 125 ? 14.095 8.652 -12.320 1.00 81.44 125 PRO A CA 1
ATOM 922 C C . PRO A 1 125 ? 13.751 7.888 -13.594 1.00 81.44 125 PRO A C 1
ATOM 924 O O . PRO A 1 125 ? 14.514 7.908 -14.567 1.00 81.44 125 PRO A O 1
ATOM 927 N N . VAL A 1 126 ? 12.591 7.239 -13.602 1.00 87.38 126 VAL A N 1
ATOM 928 C CA . VAL A 1 126 ? 12.116 6.477 -14.755 1.00 87.38 126 VAL A CA 1
ATOM 929 C C . VAL A 1 126 ? 10.871 7.151 -15.311 1.00 87.38 126 VAL A C 1
ATOM 931 O O . VAL A 1 126 ? 9.892 7.374 -14.605 1.00 87.38 126 VAL A O 1
ATOM 934 N N . VAL A 1 127 ? 10.891 7.466 -16.605 1.00 90.12 127 VAL A N 1
ATOM 935 C CA . VAL A 1 127 ? 9.681 7.909 -17.302 1.00 90.12 127 VAL A CA 1
ATOM 936 C C . VAL A 1 127 ? 8.848 6.674 -17.616 1.00 90.12 127 VAL A C 1
ATOM 938 O O . VAL A 1 127 ? 9.248 5.845 -18.432 1.00 90.12 127 VAL A O 1
ATOM 941 N N . VAL A 1 128 ? 7.696 6.558 -16.964 1.00 92.38 128 VAL A N 1
ATOM 942 C CA . VAL A 1 128 ? 6.785 5.418 -17.099 1.00 92.38 128 VAL A CA 1
ATOM 943 C C . VAL A 1 128 ? 5.444 5.849 -17.705 1.00 92.38 128 VAL A C 1
ATOM 945 O O . VAL A 1 128 ? 5.114 7.037 -17.674 1.00 92.38 128 VAL A O 1
ATOM 948 N N . PRO A 1 129 ? 4.651 4.916 -18.264 1.00 93.25 129 PRO A N 1
ATOM 949 C CA . PRO A 1 129 ? 3.277 5.205 -18.667 1.00 93.25 129 PRO A CA 1
ATOM 950 C C . PRO A 1 129 ? 2.429 5.721 -17.496 1.00 93.25 129 PRO A C 1
ATOM 952 O O . PRO A 1 129 ? 2.624 5.307 -16.355 1.00 93.25 129 PRO A O 1
ATOM 955 N N . GLU A 1 130 ? 1.433 6.558 -17.789 1.00 93.88 130 GLU A N 1
ATOM 956 C CA . GLU A 1 130 ? 0.566 7.205 -16.789 1.00 93.88 130 GLU A CA 1
ATOM 957 C C . GLU A 1 130 ? -0.084 6.218 -15.803 1.00 93.88 130 GLU A C 1
ATOM 959 O O . GLU A 1 130 ? -0.175 6.480 -14.604 1.00 93.88 130 GLU A O 1
ATOM 964 N N . GLN A 1 131 ? -0.494 5.047 -16.295 1.00 94.75 131 GLN A N 1
ATOM 965 C CA . GLN A 1 131 ? -1.105 3.993 -15.479 1.00 94.75 131 GLN A CA 1
ATOM 966 C C . GLN A 1 131 ? -0.112 3.417 -14.458 1.00 94.75 131 GLN A C 1
ATOM 968 O O . GLN A 1 131 ? -0.466 3.189 -13.302 1.00 94.75 131 GLN A O 1
ATOM 973 N N . VAL A 1 132 ? 1.151 3.242 -14.862 1.00 95.56 132 VAL A N 1
ATOM 974 C CA . VAL A 1 132 ? 2.232 2.784 -13.979 1.00 95.56 132 VAL A CA 1
ATOM 975 C C . VAL A 1 132 ? 2.590 3.872 -12.973 1.00 95.56 132 VAL A C 1
ATOM 977 O O . VAL A 1 132 ? 2.733 3.562 -11.796 1.00 95.56 132 VAL A O 1
ATOM 980 N N . LEU A 1 133 ? 2.680 5.137 -13.402 1.00 96.38 133 LEU A N 1
ATOM 981 C CA . LEU A 1 133 ? 2.924 6.278 -12.510 1.00 96.38 133 LEU A CA 1
ATOM 982 C C . LEU A 1 133 ? 1.841 6.375 -11.427 1.00 96.38 133 LEU A C 1
ATOM 984 O O . LEU A 1 133 ? 2.141 6.560 -10.246 1.00 96.38 133 LEU A O 1
ATOM 988 N N . THR A 1 134 ? 0.580 6.219 -11.829 1.00 97.12 134 THR A N 1
ATOM 989 C CA . THR A 1 134 ? -0.582 6.270 -10.938 1.00 97.12 134 THR A CA 1
ATOM 990 C C . THR A 1 134 ? -0.570 5.117 -9.937 1.00 97.12 134 THR A C 1
ATOM 992 O O . THR A 1 134 ? -0.694 5.347 -8.732 1.00 97.12 134 THR A O 1
ATOM 995 N N . LEU A 1 135 ? -0.346 3.885 -10.407 1.00 98.19 135 LEU A N 1
ATOM 996 C CA . LEU A 1 135 ? -0.201 2.716 -9.541 1.00 98.19 135 LEU A CA 1
ATOM 997 C C . LEU A 1 135 ? 0.976 2.876 -8.574 1.00 98.19 135 LEU A C 1
ATOM 999 O O . LEU A 1 135 ? 0.803 2.679 -7.374 1.00 98.19 135 LEU A O 1
ATOM 1003 N N . ALA A 1 136 ? 2.149 3.271 -9.068 1.00 97.69 136 ALA A N 1
ATOM 1004 C CA . ALA A 1 136 ? 3.335 3.482 -8.247 1.00 97.69 136 ALA A CA 1
ATOM 1005 C C . ALA A 1 136 ? 3.097 4.561 -7.186 1.00 97.69 136 ALA A C 1
ATOM 1007 O O . ALA A 1 136 ? 3.457 4.354 -6.034 1.00 97.69 136 ALA A O 1
ATOM 1008 N N . SER A 1 137 ? 2.431 5.665 -7.537 1.00 98.00 137 SER A N 1
ATOM 1009 C CA . SER A 1 137 ? 2.045 6.713 -6.580 1.00 98.00 137 SER A CA 1
ATOM 1010 C C . SER A 1 137 ? 1.096 6.181 -5.505 1.00 98.00 137 SER A C 1
ATOM 1012 O O . SER A 1 137 ? 1.238 6.521 -4.333 1.00 98.00 137 SER A O 1
ATOM 1014 N N . TYR A 1 138 ? 0.161 5.298 -5.868 1.00 98.62 138 TYR A N 1
ATOM 1015 C CA . TYR A 1 138 ? -0.717 4.655 -4.890 1.00 98.62 138 TYR A CA 1
ATOM 1016 C C . TYR A 1 138 ? 0.081 3.746 -3.952 1.00 98.62 138 TYR A C 1
ATOM 1018 O O . TYR A 1 138 ? -0.060 3.836 -2.734 1.00 98.62 138 TYR A O 1
ATOM 1026 N N . VAL A 1 139 ? 0.950 2.884 -4.489 1.00 98.56 139 VAL A N 1
ATOM 1027 C CA . VAL A 1 139 ? 1.796 2.009 -3.663 1.00 98.56 139 VAL A CA 1
ATOM 1028 C C . VAL A 1 139 ? 2.722 2.838 -2.767 1.00 98.56 139 VAL A C 1
ATOM 1030 O O . VAL A 1 139 ? 2.885 2.507 -1.596 1.00 98.56 139 VAL A O 1
ATOM 1033 N N . HIS A 1 140 ? 3.243 3.960 -3.262 1.00 97.75 140 HIS A N 1
ATOM 1034 C CA . HIS A 1 140 ? 4.048 4.892 -2.477 1.00 97.75 140 HIS A CA 1
ATOM 1035 C C . HIS A 1 140 ? 3.253 5.491 -1.302 1.00 97.75 140 HIS A C 1
ATOM 1037 O O . HIS A 1 140 ? 3.754 5.565 -0.179 1.00 97.75 140 HIS A O 1
ATOM 1043 N N . ALA A 1 141 ? 1.970 5.809 -1.500 1.00 98.38 141 ALA A N 1
ATOM 1044 C CA . ALA A 1 141 ? 1.094 6.225 -0.406 1.00 98.38 141 ALA A CA 1
ATOM 1045 C C . ALA A 1 141 ? 0.973 5.149 0.691 1.00 98.38 141 ALA A C 1
ATOM 1047 O O . ALA A 1 141 ? 0.979 5.465 1.880 1.00 98.38 141 ALA A O 1
ATOM 1048 N N . LEU A 1 142 ? 0.904 3.869 0.309 1.00 98.38 142 LEU A N 1
ATOM 1049 C CA . LEU A 1 142 ? 0.835 2.751 1.257 1.00 98.38 142 LEU A CA 1
ATOM 1050 C C . LEU A 1 142 ? 2.135 2.569 2.046 1.00 98.38 142 LEU A C 1
ATOM 1052 O O . LEU A 1 142 ? 2.082 2.309 3.250 1.00 98.38 142 LEU A O 1
ATOM 1056 N N . VAL A 1 143 ? 3.286 2.742 1.389 1.00 97.50 143 VAL A N 1
ATOM 1057 C CA . VAL A 1 143 ? 4.608 2.742 2.036 1.00 97.50 143 VAL A CA 1
ATOM 1058 C C . VAL A 1 143 ? 4.644 3.783 3.155 1.00 97.50 143 VAL A C 1
ATOM 1060 O O . VAL A 1 143 ? 4.943 3.458 4.302 1.00 97.50 143 VAL A O 1
ATOM 1063 N N . HIS A 1 144 ? 4.234 5.015 2.863 1.00 97.75 144 HIS A N 1
ATOM 1064 C CA . HIS A 1 144 ? 4.230 6.085 3.856 1.00 97.75 144 HIS A CA 1
ATOM 1065 C C . HIS A 1 144 ? 3.152 5.929 4.935 1.00 97.75 144 HIS A C 1
ATOM 1067 O O . HIS A 1 144 ? 3.378 6.291 6.091 1.00 97.75 144 HIS A O 1
ATOM 1073 N N . ARG A 1 145 ? 2.013 5.293 4.628 1.00 97.94 145 ARG A N 1
ATOM 1074 C CA . ARG A 1 145 ? 1.038 4.921 5.666 1.00 97.94 145 ARG A CA 1
A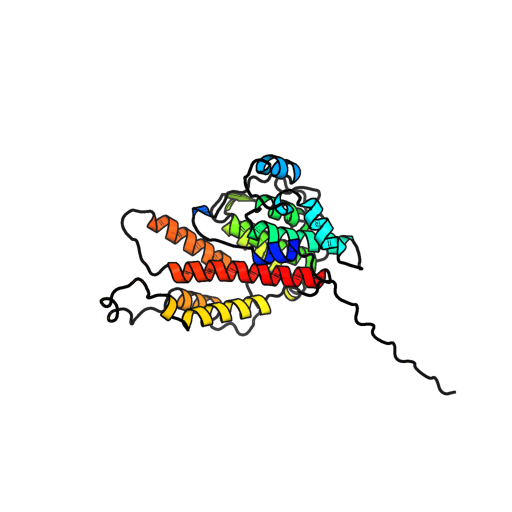TOM 1075 C C . ARG A 1 145 ? 1.662 3.965 6.688 1.00 97.94 145 ARG A C 1
ATOM 1077 O O . ARG A 1 145 ? 1.350 4.055 7.873 1.00 97.94 145 ARG A O 1
ATOM 1084 N N . ARG A 1 146 ? 2.556 3.069 6.250 1.00 96.38 146 ARG A N 1
ATOM 1085 C CA . ARG A 1 146 ? 3.300 2.155 7.134 1.00 96.38 146 ARG A CA 1
ATOM 1086 C C . ARG A 1 146 ? 4.392 2.850 7.946 1.00 96.38 146 ARG A C 1
ATOM 1088 O O . ARG A 1 146 ? 4.698 2.395 9.045 1.00 96.38 146 ARG A O 1
ATOM 1095 N N . GLU A 1 147 ? 4.961 3.932 7.432 1.00 95.69 147 GLU A N 1
ATOM 1096 C CA . GLU A 1 147 ? 5.869 4.801 8.187 1.00 95.69 147 GLU A CA 1
ATOM 1097 C C . GLU A 1 147 ? 5.113 5.594 9.268 1.00 95.69 147 GLU 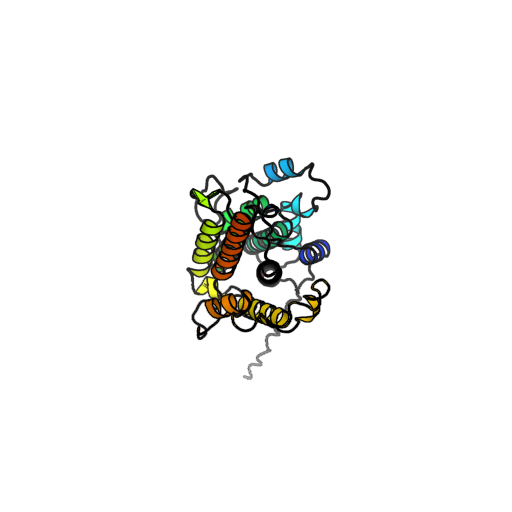A C 1
ATOM 1099 O O . GLU A 1 147 ? 5.603 5.774 10.379 1.00 95.69 147 GLU A O 1
ATOM 1104 N N . GLY A 1 148 ? 3.869 5.996 8.998 1.00 96.44 148 GLY A N 1
ATOM 1105 C CA . GLY A 1 148 ? 2.946 6.520 10.004 1.00 96.44 148 GLY A CA 1
ATOM 1106 C C . GLY A 1 148 ? 3.410 7.835 10.647 1.00 96.44 148 GLY A C 1
ATOM 1107 O O . GLY A 1 148 ? 3.517 8.844 9.951 1.00 96.44 148 GLY A O 1
ATOM 1108 N N . PRO A 1 149 ? 3.639 7.899 11.973 1.00 96.44 149 PRO A N 1
ATOM 1109 C CA . PRO A 1 149 ? 3.912 9.160 12.665 1.00 96.44 149 PRO A CA 1
ATOM 1110 C C . PRO A 1 149 ? 5.359 9.656 12.524 1.00 96.44 149 PRO A C 1
ATOM 1112 O O . PRO A 1 149 ? 5.657 10.759 12.981 1.00 96.44 149 PRO A O 1
ATOM 1115 N N . PHE A 1 150 ? 6.270 8.854 11.965 1.00 96.31 150 PHE A N 1
ATOM 1116 C CA . PHE A 1 150 ? 7.683 9.219 11.873 1.00 96.31 150 PHE A CA 1
ATOM 1117 C C . PHE A 1 150 ? 7.926 10.293 10.811 1.00 96.31 150 PHE A C 1
ATOM 1119 O O . PHE A 1 150 ? 7.215 10.355 9.808 1.00 96.31 150 PHE A O 1
ATOM 1126 N N . GLU A 1 151 ? 8.922 11.150 11.057 1.00 94.06 151 GLU A N 1
ATOM 1127 C CA . GLU A 1 151 ? 9.406 12.114 10.067 1.00 94.06 151 GLU A CA 1
ATOM 1128 C C . GLU A 1 151 ? 9.946 11.392 8.835 1.00 94.06 151 GLU A C 1
ATOM 1130 O O . GLU A 1 151 ? 10.582 10.344 8.937 1.00 94.06 151 GLU A O 1
ATOM 1135 N N . SER A 1 152 ? 9.676 11.988 7.683 1.00 88.31 152 SER A N 1
ATOM 1136 C CA . SER A 1 152 ? 9.736 11.346 6.384 1.00 88.31 152 SER A CA 1
ATOM 1137 C C . SER A 1 152 ? 10.205 12.342 5.311 1.00 88.31 152 SER A C 1
ATOM 1139 O O . SER A 1 152 ? 10.757 13.410 5.610 1.00 88.31 152 SER A O 1
ATOM 1141 N N . GLU A 1 153 ? 9.990 12.009 4.041 1.00 88.69 153 GLU A N 1
ATOM 1142 C CA . GLU A 1 153 ? 10.234 12.877 2.896 1.00 88.69 153 GLU A CA 1
ATOM 1143 C C . GLU A 1 153 ? 9.618 14.270 3.086 1.00 88.69 153 GLU A C 1
ATOM 1145 O O . GLU A 1 153 ? 8.586 14.459 3.736 1.00 88.69 153 GLU A O 1
ATOM 1150 N N . PHE A 1 154 ? 10.272 15.275 2.504 1.00 86.94 154 PHE A N 1
ATOM 1151 C CA . PHE A 1 154 ? 9.819 16.672 2.520 1.00 86.94 154 PHE A CA 1
ATOM 1152 C C . PHE A 1 154 ? 9.631 17.283 3.925 1.00 86.94 154 PHE A C 1
ATOM 1154 O O . PHE A 1 154 ? 9.004 18.334 4.055 1.00 86.94 154 PHE A O 1
ATOM 1161 N N . GLY A 1 155 ? 10.182 16.660 4.976 1.00 89.00 155 GLY A N 1
ATOM 1162 C CA . GLY A 1 155 ? 10.014 17.109 6.362 1.00 89.00 155 GLY A CA 1
ATOM 1163 C C . GLY A 1 155 ? 8.591 16.915 6.896 1.00 89.00 155 GLY A C 1
ATOM 1164 O O . GLY A 1 155 ? 8.192 17.589 7.845 1.00 89.00 155 GLY A O 1
ATOM 1165 N N . MET A 1 156 ? 7.809 16.040 6.261 1.00 94.69 156 MET A N 1
ATOM 1166 C CA . MET A 1 156 ? 6.458 15.673 6.681 1.00 94.69 156 MET A CA 1
ATOM 1167 C C . MET A 1 156 ? 6.485 14.363 7.473 1.00 94.69 156 MET A C 1
ATOM 1169 O O . MET A 1 156 ? 7.484 13.654 7.467 1.00 94.69 156 MET A O 1
ATOM 1173 N N . THR A 1 157 ? 5.403 14.028 8.176 1.00 96.75 157 THR A N 1
ATOM 1174 C CA . THR A 1 157 ? 5.244 12.679 8.741 1.00 96.75 157 THR A CA 1
ATOM 1175 C C . THR A 1 157 ? 4.877 11.681 7.642 1.00 96.75 157 THR A C 1
ATOM 1177 O O . THR A 1 157 ? 4.342 12.080 6.604 1.00 96.75 157 THR A O 1
ATOM 1180 N N . GLY A 1 158 ? 5.079 10.385 7.884 1.00 97.19 158 GLY A N 1
ATOM 1181 C CA . GLY A 1 158 ? 4.600 9.316 7.002 1.00 97.19 158 GLY A CA 1
ATOM 1182 C C . GLY A 1 158 ? 3.114 9.461 6.645 1.00 97.19 158 GLY A C 1
ATOM 1183 O O . GLY A 1 158 ? 2.759 9.433 5.473 1.00 97.19 158 GLY A O 1
ATOM 1184 N N . PHE A 1 159 ? 2.232 9.753 7.605 1.00 97.81 159 PHE A N 1
ATOM 1185 C CA . PHE A 1 159 ? 0.809 9.988 7.315 1.00 97.81 159 PHE A CA 1
ATOM 1186 C C . PHE A 1 159 ? 0.577 11.161 6.349 1.00 97.81 159 PHE A C 1
ATOM 1188 O O . PHE A 1 159 ? -0.242 11.049 5.440 1.00 97.81 159 PHE A O 1
ATOM 1195 N N . ASN A 1 160 ? 1.312 12.264 6.488 1.00 97.81 160 ASN A N 1
ATOM 1196 C CA . ASN A 1 160 ? 1.175 13.410 5.586 1.00 97.81 160 ASN A CA 1
ATOM 1197 C C . ASN A 1 160 ? 1.749 13.113 4.188 1.00 97.81 160 ASN A C 1
ATOM 1199 O O . ASN A 1 160 ? 1.175 13.538 3.183 1.00 97.81 160 ASN A O 1
ATOM 1203 N N . ASN A 1 161 ? 2.847 12.355 4.103 1.00 97.12 161 ASN A N 1
ATOM 1204 C CA . ASN A 1 161 ? 3.362 11.862 2.823 1.00 97.12 161 ASN A CA 1
ATOM 1205 C C . ASN A 1 161 ? 2.383 10.901 2.151 1.00 97.12 161 ASN A C 1
ATOM 1207 O O . ASN A 1 161 ? 2.149 11.000 0.948 1.00 97.12 161 ASN A O 1
ATOM 1211 N N . ALA A 1 162 ? 1.741 10.021 2.918 1.00 97.94 162 ALA A N 1
ATOM 1212 C CA . ALA A 1 162 ? 0.722 9.124 2.396 1.00 97.94 162 ALA A CA 1
ATOM 1213 C C . ALA A 1 162 ? -0.429 9.901 1.738 1.00 97.94 162 ALA A C 1
ATOM 1215 O O . ALA A 1 162 ? -0.831 9.558 0.628 1.00 97.94 162 ALA A O 1
ATOM 1216 N N . ASP A 1 163 ? -0.901 10.992 2.352 1.00 98.06 163 ASP A N 1
ATOM 1217 C CA . ASP A 1 163 ? -1.936 11.849 1.759 1.00 98.06 163 ASP A CA 1
ATOM 1218 C C . ASP A 1 163 ? -1.470 12.551 0.477 1.00 98.06 163 ASP A C 1
ATOM 1220 O O . ASP A 1 163 ? -2.233 12.655 -0.491 1.00 98.06 163 ASP A O 1
ATOM 1224 N N . TYR A 1 164 ? -0.217 13.013 0.445 1.00 97.12 164 TYR A N 1
ATOM 1225 C CA . TYR A 1 164 ? 0.380 13.617 -0.744 1.00 97.12 164 TYR A CA 1
ATOM 1226 C C . TYR A 1 164 ? 0.409 12.637 -1.926 1.00 97.12 164 TYR A C 1
ATOM 1228 O O . TYR A 1 164 ? -0.027 12.967 -3.037 1.00 97.12 164 TYR A O 1
ATOM 1236 N N . TRP A 1 165 ? 0.898 11.421 -1.689 1.00 97.62 165 TRP A N 1
ATOM 1237 C CA . TRP A 1 165 ? 1.027 10.392 -2.717 1.00 97.62 165 TRP A CA 1
ATOM 1238 C C . TRP A 1 165 ? -0.326 9.822 -3.144 1.00 97.62 165 TRP A C 1
ATOM 1240 O O . TRP A 1 165 ? -0.551 9.623 -4.337 1.00 97.62 165 TRP A O 1
ATOM 1250 N N . ALA A 1 166 ? -1.271 9.684 -2.211 1.00 97.69 166 ALA A N 1
ATOM 1251 C CA . ALA A 1 166 ? -2.666 9.365 -2.503 1.00 97.69 166 ALA A CA 1
ATOM 1252 C C . ALA A 1 166 ? -3.304 10.410 -3.432 1.00 97.69 166 ALA A C 1
ATOM 1254 O O . ALA A 1 166 ? -3.913 10.066 -4.446 1.00 97.69 166 ALA A O 1
ATOM 1255 N N . GLY A 1 167 ? -3.113 11.699 -3.134 1.00 96.94 167 GLY A N 1
ATOM 1256 C CA . GLY A 1 167 ? -3.569 12.790 -3.994 1.00 96.94 167 GLY A CA 1
ATOM 1257 C C . GLY A 1 167 ? -2.891 12.794 -5.367 1.00 96.94 167 GLY A C 1
ATOM 1258 O O . GLY A 1 167 ? -3.521 13.135 -6.366 1.00 96.94 167 GLY A O 1
ATOM 1259 N N . SER A 1 168 ? -1.622 12.387 -5.439 1.00 96.19 168 SER A N 1
ATOM 1260 C CA . SER A 1 168 ? -0.898 12.246 -6.707 1.00 96.19 168 SER A CA 1
ATOM 1261 C C . SER A 1 168 ? -1.424 11.080 -7.549 1.00 96.19 168 SER A C 1
ATOM 1263 O O . SER A 1 168 ? -1.647 11.276 -8.741 1.00 96.19 168 SER A O 1
ATOM 1265 N N . ALA A 1 169 ? -1.733 9.932 -6.937 1.00 96.56 169 ALA A N 1
ATOM 1266 C CA . ALA A 1 169 ? -2.351 8.787 -7.612 1.00 96.56 169 ALA A CA 1
ATOM 1267 C C . ALA A 1 169 ? -3.738 9.117 -8.193 1.00 96.56 169 ALA A C 1
ATOM 1269 O O . ALA A 1 169 ? -4.126 8.596 -9.231 1.00 96.56 169 ALA A O 1
ATOM 1270 N N . LEU A 1 170 ? -4.489 10.012 -7.550 1.00 96.06 170 LEU A N 1
ATOM 1271 C CA . LEU A 1 170 ? -5.832 10.401 -7.993 1.00 96.06 170 LEU A CA 1
ATOM 1272 C C . LEU A 1 170 ? -5.861 11.659 -8.875 1.00 96.06 170 LEU A C 1
ATOM 1274 O O . LEU A 1 170 ? -6.935 12.121 -9.260 1.00 96.06 170 LEU A O 1
ATOM 1278 N N . ARG A 1 171 ? -4.699 12.245 -9.191 1.00 94.31 171 ARG A N 1
ATOM 1279 C CA . ARG A 1 171 ? -4.611 13.513 -9.935 1.00 94.31 171 ARG A CA 1
ATOM 1280 C C . ARG A 1 171 ? -5.080 13.382 -11.383 1.00 94.31 171 ARG A C 1
ATOM 1282 O O . ARG A 1 171 ? -5.611 14.338 -11.944 1.00 94.31 171 ARG A O 1
ATOM 1289 N N . SER A 1 172 ? -4.839 12.222 -11.981 1.00 92.69 172 SER A N 1
ATOM 1290 C CA . SER A 1 172 ? -5.139 11.920 -13.374 1.00 92.69 172 SER A CA 1
ATOM 1291 C C . SER A 1 172 ? -6.397 11.064 -13.465 1.00 92.69 172 SER A C 1
ATOM 1293 O O . SER A 1 172 ? -6.380 9.940 -12.963 1.00 92.69 172 SER A O 1
ATOM 1295 N N . PRO A 1 173 ? -7.486 11.550 -14.092 1.00 91.88 173 PRO A N 1
ATOM 1296 C CA . PRO A 1 173 ? -8.699 10.757 -14.258 1.00 91.88 173 PRO A CA 1
ATOM 1297 C C . PRO A 1 173 ? -8.440 9.428 -14.972 1.00 91.88 173 PRO A C 1
ATOM 1299 O O . PRO A 1 173 ? -8.854 8.387 -14.480 1.00 91.88 173 PRO A O 1
ATOM 1302 N N . GLU A 1 174 ? -7.670 9.453 -16.065 1.00 91.75 174 GLU A N 1
ATOM 1303 C CA . GLU A 1 174 ? -7.308 8.254 -16.831 1.00 91.75 174 GLU A CA 1
ATOM 1304 C C . GLU A 1 174 ? -6.504 7.256 -15.984 1.00 91.75 174 GLU A C 1
ATOM 1306 O O . GLU A 1 174 ? -6.787 6.059 -15.986 1.00 91.75 174 GLU A O 1
ATOM 1311 N N . GLY A 1 175 ? -5.522 7.747 -15.223 1.00 91.88 175 GLY A N 1
ATOM 1312 C CA . GLY A 1 175 ? -4.731 6.908 -14.327 1.00 91.88 175 GLY A CA 1
ATOM 1313 C C . GLY A 1 175 ? -5.573 6.287 -13.211 1.00 91.88 175 GLY A C 1
ATOM 1314 O O . GLY A 1 175 ? -5.468 5.094 -12.934 1.00 91.88 175 GLY A O 1
ATOM 1315 N N . ALA A 1 176 ? -6.443 7.078 -12.587 1.00 94.00 176 ALA A N 1
ATOM 1316 C CA . ALA A 1 176 ? -7.295 6.624 -11.496 1.00 94.00 176 ALA A CA 1
ATOM 1317 C C . ALA A 1 176 ? -8.390 5.649 -11.956 1.00 94.00 176 ALA A C 1
ATOM 1319 O O . ALA A 1 176 ? -8.731 4.732 -11.213 1.00 94.00 176 ALA A O 1
ATOM 1320 N N . GLU A 1 177 ? -8.915 5.805 -13.174 1.00 94.12 177 GLU A N 1
ATOM 1321 C CA . GLU A 1 177 ? -9.837 4.844 -13.797 1.00 94.12 177 GLU A CA 1
ATOM 1322 C C . GLU A 1 177 ? -9.179 3.479 -14.047 1.00 94.12 177 GLU A C 1
ATOM 1324 O O . GLU A 1 177 ? -9.870 2.459 -14.063 1.00 94.12 177 GLU A O 1
ATOM 1329 N N . ALA A 1 178 ? -7.851 3.434 -14.199 1.00 95.06 178 ALA A N 1
ATOM 1330 C CA . ALA A 1 178 ? -7.115 2.180 -14.327 1.00 95.06 178 ALA A CA 1
ATOM 1331 C C . ALA A 1 178 ? -6.951 1.437 -12.987 1.00 95.06 178 ALA A C 1
ATOM 1333 O O . ALA A 1 178 ? -6.659 0.242 -12.989 1.00 95.06 178 ALA A O 1
ATOM 1334 N N . LEU A 1 179 ? -7.148 2.101 -11.844 1.00 97.56 179 LEU A N 1
ATOM 1335 C CA . LEU A 1 179 ? -7.012 1.491 -10.522 1.00 97.56 179 LEU A CA 1
ATOM 1336 C C . LEU A 1 179 ? -8.275 0.712 -10.108 1.00 97.56 179 LEU A C 1
ATOM 1338 O O . LEU A 1 179 ? -9.393 1.096 -10.452 1.00 97.56 179 LEU A O 1
ATOM 1342 N N . PRO A 1 180 ? -8.153 -0.337 -9.270 1.00 97.62 180 PRO A N 1
ATOM 1343 C CA . PRO A 1 180 ? -9.288 -1.143 -8.807 1.00 97.62 180 PRO A CA 1
ATOM 1344 C C . PRO A 1 180 ? -10.095 -0.462 -7.676 1.00 97.62 180 PRO A C 1
ATOM 1346 O O . PRO A 1 180 ? -10.481 -1.109 -6.703 1.00 97.62 180 PRO A O 1
ATOM 1349 N N . LEU A 1 181 ? -10.352 0.848 -7.779 1.00 96.69 181 LEU A N 1
ATOM 1350 C CA . LEU A 1 181 ? -10.952 1.675 -6.720 1.00 96.69 181 LEU A CA 1
ATOM 1351 C C . LEU A 1 181 ? -12.335 1.173 -6.278 1.00 96.69 181 LEU A C 1
ATOM 1353 O O . LEU A 1 181 ? -12.628 1.116 -5.085 1.00 96.69 181 LEU A O 1
ATOM 1357 N N . GLU A 1 182 ? -13.176 0.748 -7.221 1.00 95.62 182 GLU A N 1
ATOM 1358 C CA . GLU A 1 182 ? -14.507 0.212 -6.912 1.00 95.62 182 GLU A CA 1
ATOM 1359 C C . GLU A 1 182 ? -14.443 -1.146 -6.187 1.00 95.62 182 GLU A C 1
ATOM 1361 O O . GLU A 1 182 ? -15.206 -1.376 -5.241 1.00 95.62 182 GLU A O 1
ATOM 1366 N N . GLU A 1 183 ? -13.511 -2.029 -6.578 1.00 97.19 183 GLU A N 1
ATOM 1367 C CA . GLU A 1 183 ? -13.280 -3.317 -5.901 1.00 97.19 183 GLU A CA 1
ATOM 1368 C C . GLU A 1 183 ? -12.786 -3.076 -4.468 1.00 97.19 183 GLU A C 1
ATOM 1370 O O . GLU A 1 183 ? -13.291 -3.715 -3.542 1.00 97.19 183 GLU A O 1
ATOM 1375 N N . ILE A 1 184 ? -11.881 -2.108 -4.263 1.00 97.62 184 ILE A N 1
ATOM 1376 C CA . ILE A 1 184 ? -11.404 -1.699 -2.933 1.00 97.62 184 ILE A CA 1
ATOM 1377 C C . ILE A 1 184 ? -12.572 -1.195 -2.078 1.00 97.62 184 ILE A C 1
ATOM 1379 O O . ILE A 1 184 ? -12.833 -1.758 -1.011 1.00 97.62 184 ILE A O 1
ATOM 1383 N N . ARG A 1 185 ? -13.329 -0.199 -2.563 1.00 95.75 185 ARG A N 1
ATOM 1384 C CA . ARG A 1 185 ? -14.478 0.369 -1.839 1.00 95.75 185 ARG A CA 1
ATOM 1385 C C . ARG A 1 185 ? -15.481 -0.707 -1.435 1.00 95.75 185 ARG A C 1
ATOM 1387 O O . ARG A 1 185 ? -15.877 -0.785 -0.273 1.00 95.75 185 ARG A O 1
ATOM 1394 N N . THR A 1 186 ? -15.893 -1.539 -2.389 1.00 95.75 186 THR A N 1
ATOM 1395 C CA . THR A 1 186 ? -16.896 -2.590 -2.166 1.00 95.75 186 THR A CA 1
ATOM 1396 C C . THR A 1 186 ? -16.405 -3.623 -1.156 1.00 95.75 186 THR A C 1
ATOM 1398 O O . THR A 1 186 ? -17.157 -4.047 -0.279 1.00 95.75 186 THR A O 1
ATOM 1401 N N . SER A 1 187 ? -15.130 -4.000 -1.230 1.00 97.69 187 SER A N 1
ATOM 1402 C CA . SER A 1 187 ? -14.550 -4.994 -0.326 1.00 97.69 187 SER A CA 1
ATOM 1403 C C . SER A 1 187 ? -14.429 -4.469 1.108 1.00 97.69 187 SER A C 1
ATOM 1405 O O . SER A 1 187 ? -14.752 -5.196 2.047 1.00 97.69 187 SER A O 1
ATOM 1407 N N . ILE A 1 188 ? -14.062 -3.196 1.291 1.00 96.75 188 ILE A N 1
ATOM 1408 C CA . ILE A 1 188 ? -14.020 -2.546 2.612 1.00 96.75 188 ILE A CA 1
ATOM 1409 C C . ILE A 1 188 ? -15.433 -2.405 3.205 1.00 96.75 188 ILE A C 1
ATOM 1411 O O . ILE A 1 188 ? -15.635 -2.695 4.386 1.00 96.75 188 ILE A O 1
ATOM 1415 N N . LEU A 1 189 ? -16.431 -2.036 2.391 1.00 94.81 189 LEU A N 1
ATOM 1416 C CA . LEU A 1 189 ? -17.840 -2.005 2.811 1.00 94.81 189 LEU A CA 1
ATOM 1417 C C . LEU A 1 189 ? -18.313 -3.372 3.319 1.00 94.81 189 LEU A C 1
ATOM 1419 O O . LEU A 1 189 ? -18.895 -3.468 4.402 1.00 94.81 189 LEU A O 1
ATOM 1423 N N . ASN A 1 190 ? -18.038 -4.432 2.558 1.00 95.81 190 ASN A N 1
ATOM 1424 C CA . ASN A 1 190 ? -18.419 -5.796 2.919 1.00 95.81 190 ASN A CA 1
ATOM 1425 C C . ASN A 1 190 ? -17.715 -6.268 4.201 1.00 95.81 190 ASN A C 1
ATOM 1427 O O . ASN A 1 190 ? -18.336 -6.929 5.040 1.00 95.81 190 ASN A O 1
ATOM 1431 N N . LEU A 1 191 ? -16.442 -5.902 4.384 1.00 95.69 191 LEU A N 1
ATOM 1432 C CA . LEU A 1 191 ? -15.695 -6.179 5.610 1.00 95.69 191 LEU A CA 1
ATOM 1433 C C . LEU A 1 191 ? -16.374 -5.527 6.825 1.00 95.69 191 LEU A C 1
ATOM 1435 O O . LEU A 1 191 ? -16.680 -6.214 7.801 1.00 95.69 191 LEU A O 1
ATOM 1439 N N . ALA A 1 192 ? -16.691 -4.232 6.744 1.00 93.81 192 ALA A N 1
ATOM 1440 C CA . ALA A 1 192 ? -17.354 -3.505 7.827 1.00 93.81 192 ALA A CA 1
ATOM 1441 C C . ALA A 1 192 ? -18.734 -4.095 8.179 1.00 93.81 192 ALA A C 1
ATOM 1443 O O . ALA A 1 192 ? -19.076 -4.238 9.357 1.00 93.81 192 ALA A O 1
ATOM 1444 N N . GLN A 1 193 ? -19.522 -4.484 7.169 1.00 92.31 193 GLN A N 1
ATOM 1445 C CA . GLN A 1 193 ? -20.821 -5.143 7.361 1.00 92.31 193 GLN A CA 1
ATOM 1446 C C . GLN A 1 193 ? -20.682 -6.509 8.041 1.00 92.31 193 GLN A C 1
ATOM 1448 O O . GLN A 1 193 ? -21.460 -6.833 8.942 1.00 92.31 193 GLN A O 1
ATOM 1453 N N . THR A 1 194 ? -19.673 -7.293 7.650 1.00 92.56 194 THR A N 1
ATOM 1454 C CA . THR A 1 194 ? -19.390 -8.607 8.246 1.00 92.56 194 THR A CA 1
ATOM 1455 C C . THR A 1 194 ? -19.025 -8.468 9.722 1.00 92.56 194 THR A C 1
ATOM 1457 O O . THR A 1 194 ? -19.586 -9.175 10.560 1.00 92.56 194 THR A O 1
ATOM 1460 N N . MET A 1 195 ? -18.156 -7.508 10.061 1.00 90.56 195 MET A N 1
ATOM 1461 C CA . MET A 1 195 ? -17.767 -7.238 11.450 1.00 90.56 195 MET A CA 1
ATOM 1462 C C . MET A 1 195 ? -18.934 -6.706 12.293 1.00 90.56 195 MET A C 1
ATOM 1464 O O . MET A 1 195 ? -19.055 -7.059 13.462 1.00 90.56 195 MET A O 1
ATOM 1468 N N . SER A 1 196 ? -19.841 -5.927 11.697 1.00 87.50 196 SER A N 1
ATOM 1469 C CA . SER A 1 196 ? -21.038 -5.416 12.385 1.00 87.50 196 SER A CA 1
ATOM 1470 C C . SER A 1 196 ? -22.101 -6.497 12.633 1.00 87.50 196 SER A C 1
ATOM 1472 O O . SER A 1 196 ? -22.879 -6.396 13.579 1.00 87.50 196 SER A O 1
ATOM 1474 N N . SER A 1 197 ? -22.151 -7.534 11.789 1.00 84.56 197 SER A N 1
ATOM 1475 C CA . SER A 1 197 ? -23.186 -8.579 11.835 1.00 84.56 197 SER A CA 1
ATOM 1476 C C . SER A 1 197 ? -22.833 -9.769 12.733 1.00 84.56 197 SER A C 1
ATOM 1478 O O . SER A 1 197 ? -23.709 -10.585 13.017 1.00 84.56 197 SER A O 1
ATOM 1480 N N . ASN A 1 198 ? -21.582 -9.884 13.200 1.00 76.19 198 ASN A N 1
ATOM 1481 C CA . ASN A 1 198 ? -21.126 -11.006 14.029 1.00 76.19 198 ASN A CA 1
ATOM 1482 C C . ASN A 1 198 ? -20.657 -10.584 15.443 1.00 76.19 198 ASN A C 1
ATOM 1484 O O . ASN A 1 198 ? -19.477 -10.731 15.772 1.00 76.19 198 ASN A O 1
ATOM 1488 N N . PRO A 1 199 ? -21.567 -10.121 16.326 1.00 62.38 199 PRO A N 1
ATOM 1489 C CA . PRO A 1 199 ? -21.208 -9.743 17.695 1.00 62.38 199 PRO A CA 1
ATOM 1490 C C . PRO A 1 199 ? -20.731 -10.922 18.567 1.00 62.38 199 PRO A C 1
ATOM 1492 O O . PRO A 1 199 ? -20.155 -10.711 19.631 1.00 62.38 199 PRO A O 1
ATOM 1495 N N . GLN A 1 200 ? -20.948 -12.178 18.150 1.00 55.22 200 GLN A N 1
ATOM 1496 C CA . GLN A 1 200 ? -20.637 -13.362 18.966 1.00 55.22 200 GLN A CA 1
ATOM 1497 C C . GLN A 1 200 ? -19.138 -13.666 19.116 1.00 55.22 200 GLN A C 1
ATOM 1499 O O . GLN A 1 200 ? -18.773 -14.393 20.038 1.00 55.22 200 GLN A O 1
ATOM 1504 N N . GLN A 1 201 ? -18.254 -13.097 18.289 1.00 53.41 201 GLN A N 1
ATOM 1505 C CA . GLN A 1 201 ? -16.802 -13.202 18.513 1.00 53.41 201 GLN A CA 1
ATOM 1506 C C . GLN A 1 201 ? -16.265 -12.192 19.542 1.00 53.41 201 GLN A C 1
ATOM 1508 O O . GLN A 1 201 ? -15.125 -12.325 19.978 1.00 53.41 201 GLN A O 1
ATOM 1513 N N . GLN A 1 202 ? -17.078 -11.228 19.989 1.00 53.12 202 GLN A N 1
ATOM 1514 C CA . GLN A 1 202 ? -16.638 -10.148 20.881 1.00 53.12 202 GLN A CA 1
ATOM 1515 C C . GLN A 1 202 ? -16.837 -10.441 22.382 1.00 53.12 202 GLN A C 1
ATOM 1517 O O . GLN A 1 202 ? -16.373 -9.667 23.213 1.00 53.12 202 GLN A O 1
ATOM 1522 N N . SER A 1 203 ? -17.498 -11.541 22.773 1.00 47.94 203 SER A N 1
ATOM 1523 C CA . SER A 1 203 ? -18.006 -11.696 24.151 1.00 47.94 203 SER A CA 1
ATOM 1524 C C . SER A 1 203 ? -17.496 -12.903 24.950 1.00 47.94 203 SER A C 1
ATOM 1526 O O . SER A 1 203 ? -18.130 -13.281 25.934 1.00 47.94 203 SER A O 1
ATOM 1528 N N . ALA A 1 204 ? -16.370 -13.532 24.598 1.00 51.84 204 ALA A N 1
ATOM 1529 C CA . ALA A 1 204 ? -15.844 -14.628 25.428 1.00 51.84 204 ALA A CA 1
ATOM 1530 C C . ALA A 1 204 ? -15.213 -14.152 26.761 1.00 51.84 204 ALA A C 1
ATOM 1532 O O . ALA A 1 204 ? -14.959 -14.981 27.633 1.00 51.84 204 ALA A O 1
ATOM 1533 N N . ALA A 1 205 ? -14.982 -12.842 26.945 1.00 50.06 205 ALA A N 1
ATOM 1534 C CA . ALA A 1 205 ? -14.252 -12.298 28.099 1.00 50.06 205 ALA A CA 1
ATOM 1535 C C . ALA A 1 205 ? -15.037 -11.315 28.996 1.00 50.06 205 ALA A C 1
ATOM 1537 O O . ALA A 1 205 ? -14.547 -10.965 30.069 1.00 50.06 205 ALA A O 1
ATOM 1538 N N . SER A 1 206 ? -16.246 -10.881 28.628 1.00 52.38 206 SER A N 1
ATOM 1539 C CA . SER A 1 206 ? -17.010 -9.883 29.392 1.00 52.38 206 SER A CA 1
ATOM 1540 C C . SER A 1 206 ? -18.203 -10.514 30.118 1.00 52.38 206 SER A C 1
ATOM 1542 O O . SER A 1 206 ? -19.169 -10.999 29.533 1.00 52.38 206 SER A O 1
ATOM 1544 N N . SER A 1 207 ? -18.101 -10.535 31.445 1.00 55.06 207 SER A N 1
ATOM 1545 C CA . SER A 1 207 ? -19.112 -11.020 32.380 1.00 55.06 207 SER A CA 1
ATOM 1546 C C . SER A 1 207 ? -20.447 -10.268 32.247 1.00 55.06 207 SER A C 1
ATOM 1548 O O . SER A 1 207 ? -20.504 -9.102 31.864 1.00 55.06 207 SER A O 1
ATOM 1550 N N . GLN A 1 208 ? -21.536 -10.959 32.604 1.00 53.84 208 GLN A N 1
ATOM 1551 C CA . GLN A 1 208 ? -22.961 -10.620 32.421 1.00 53.84 208 GLN A CA 1
ATOM 1552 C C . GLN A 1 208 ? -23.461 -9.263 32.989 1.00 53.84 208 GLN A C 1
ATOM 1554 O O . GLN A 1 208 ? -24.664 -9.017 32.991 1.00 53.84 208 GLN A O 1
ATOM 1559 N N . ALA A 1 209 ? -22.593 -8.360 33.454 1.00 52.62 209 ALA A N 1
ATOM 1560 C CA . ALA A 1 209 ? -22.982 -7.111 34.114 1.00 52.62 209 ALA A CA 1
ATOM 1561 C C . ALA A 1 209 ? -23.070 -5.868 33.195 1.00 52.62 209 ALA A C 1
ATOM 1563 O O . ALA A 1 209 ? -23.558 -4.834 33.642 1.00 52.62 209 ALA A O 1
ATOM 1564 N N . GLN A 1 210 ? -22.642 -5.929 31.926 1.00 54.75 210 GLN A N 1
ATOM 1565 C CA . GLN A 1 210 ? -22.599 -4.752 31.028 1.00 54.75 210 GLN A CA 1
ATOM 1566 C C . GLN A 1 210 ? -23.765 -4.631 30.024 1.00 54.75 210 GLN A C 1
ATOM 1568 O O . GLN A 1 210 ? -23.835 -3.660 29.274 1.00 54.75 210 GLN A O 1
ATOM 1573 N N . ALA A 1 211 ? -24.731 -5.553 30.035 1.00 52.88 211 ALA A N 1
ATOM 1574 C CA . ALA A 1 211 ? -25.770 -5.650 29.001 1.00 52.88 211 ALA A CA 1
ATOM 1575 C C . ALA A 1 211 ? -26.868 -4.557 29.024 1.00 52.88 211 ALA A C 1
ATOM 1577 O O . ALA A 1 211 ? -27.780 -4.609 28.205 1.00 52.88 211 ALA A O 1
ATOM 1578 N N . GLN A 1 212 ? -26.828 -3.576 29.935 1.00 49.88 212 GLN A N 1
ATOM 1579 C CA . GLN A 1 212 ? -27.929 -2.610 30.118 1.00 49.88 212 GLN A CA 1
ATOM 1580 C C . GLN A 1 212 ? -27.582 -1.126 29.891 1.00 49.88 212 GLN A C 1
ATOM 1582 O O . GLN A 1 212 ? -28.462 -0.289 30.071 1.00 49.88 212 GLN A O 1
ATOM 1587 N N . ALA A 1 213 ? -26.365 -0.772 29.449 1.00 46.50 213 ALA A N 1
ATOM 1588 C CA . ALA A 1 213 ? -25.955 0.641 29.336 1.00 46.50 213 ALA A CA 1
ATOM 1589 C C . ALA A 1 213 ? -25.508 1.144 27.940 1.00 46.50 213 ALA A C 1
ATOM 1591 O O . ALA A 1 213 ? -25.201 2.325 27.812 1.00 46.50 213 ALA A O 1
ATOM 1592 N N . GLN A 1 214 ? -25.485 0.329 26.879 1.00 48.75 214 GLN A N 1
ATOM 1593 C CA . GLN A 1 214 ? -24.953 0.742 25.560 1.00 48.75 214 GLN A CA 1
ATOM 1594 C C . GLN A 1 214 ? -26.044 1.018 24.509 1.00 48.75 214 GLN A C 1
ATOM 1596 O O . GLN A 1 214 ? -26.134 0.326 23.501 1.00 48.75 214 GLN A O 1
ATOM 1601 N N . ALA A 1 215 ? -26.886 2.031 24.731 1.00 48.06 215 ALA A N 1
ATOM 1602 C CA . ALA A 1 215 ? -28.016 2.334 23.840 1.00 48.06 215 ALA A CA 1
ATOM 1603 C C . ALA A 1 215 ? -27.952 3.689 23.104 1.00 48.06 215 ALA A C 1
ATOM 1605 O O . ALA A 1 215 ? -28.982 4.121 22.595 1.00 48.06 215 ALA A O 1
ATOM 1606 N N . SER A 1 216 ? -26.815 4.393 23.025 1.00 47.94 216 SER A N 1
ATOM 1607 C CA . SER A 1 216 ? -26.859 5.772 22.487 1.00 47.94 216 SER A CA 1
ATOM 1608 C C . SER A 1 216 ? -25.711 6.260 21.607 1.00 47.94 216 SER A C 1
ATOM 1610 O O . SER A 1 216 ? -25.810 7.384 21.124 1.00 47.94 216 SER A O 1
ATOM 1612 N N . SER A 1 217 ? -24.687 5.457 21.316 1.00 47.06 217 SER A N 1
ATOM 1613 C CA . SER A 1 217 ? -23.676 5.837 20.317 1.00 47.06 217 SER A CA 1
ATOM 1614 C C . SER A 1 217 ? -23.501 4.718 19.293 1.00 47.06 217 SER A C 1
ATOM 1616 O O . SER A 1 217 ? -23.375 3.563 19.711 1.00 47.06 217 SER A O 1
ATOM 1618 N N . PRO A 1 218 ? -23.485 5.023 17.977 1.00 58.84 218 PRO A N 1
ATOM 1619 C CA . PRO A 1 218 ? -23.031 4.061 16.984 1.00 58.84 218 PRO A CA 1
ATOM 1620 C C . PRO A 1 218 ? -21.633 3.575 17.394 1.00 58.84 218 PRO A C 1
ATOM 1622 O O . PRO A 1 218 ? -20.823 4.398 17.834 1.00 58.84 218 PRO A O 1
ATOM 1625 N N . PRO A 1 219 ? -21.320 2.275 17.271 1.00 78.19 219 PRO A N 1
ATOM 1626 C CA . PRO A 1 219 ? -19.949 1.801 17.420 1.00 78.19 219 PRO A CA 1
ATOM 1627 C C . PRO A 1 219 ? -19.017 2.658 16.551 1.00 78.19 219 PRO A C 1
ATOM 1629 O O . PRO A 1 219 ? -19.412 3.041 15.450 1.00 78.19 219 PRO A O 1
ATOM 1632 N N . ALA A 1 220 ? -17.798 2.961 17.009 1.00 88.56 220 ALA A N 1
ATOM 1633 C CA . ALA A 1 220 ? -16.873 3.866 16.310 1.00 88.56 220 ALA A CA 1
ATOM 1634 C C . ALA A 1 220 ? -16.689 3.515 14.816 1.00 88.56 220 ALA A C 1
ATOM 1636 O O . ALA A 1 220 ? -16.613 4.401 13.969 1.00 88.56 220 ALA A O 1
ATOM 1637 N N . LEU A 1 221 ? -16.737 2.218 14.483 1.00 90.00 221 LEU A N 1
ATOM 1638 C CA . LEU A 1 221 ? -16.777 1.724 13.107 1.00 90.00 221 LEU A CA 1
ATOM 1639 C C . LEU A 1 221 ? -17.986 2.247 12.318 1.00 90.00 221 LEU A C 1
ATOM 1641 O O . LEU A 1 221 ? -17.816 2.759 11.221 1.00 90.00 221 LEU A O 1
ATOM 1645 N N . GLN A 1 222 ? -19.204 2.159 12.854 1.00 89.81 222 GLN A N 1
ATOM 1646 C CA . GLN A 1 222 ? -20.404 2.659 12.179 1.00 89.81 222 GLN A CA 1
ATOM 1647 C C . GLN A 1 222 ? -20.331 4.172 11.947 1.00 89.81 222 GLN A C 1
ATOM 1649 O O . GLN A 1 222 ? -20.731 4.636 10.882 1.00 89.81 222 GLN A O 1
ATOM 1654 N N . GLN A 1 223 ? -19.798 4.927 12.912 1.00 90.81 223 GLN A N 1
ATOM 1655 C CA . GLN A 1 223 ? -19.579 6.363 12.749 1.00 90.81 223 GLN A CA 1
ATOM 1656 C C . GLN A 1 223 ? -18.575 6.646 11.624 1.00 90.81 223 GLN A C 1
ATOM 1658 O O . GLN A 1 223 ? -18.865 7.448 10.743 1.00 90.81 223 GLN A O 1
ATOM 1663 N N . TRP A 1 224 ? -17.433 5.951 11.606 1.00 92.75 224 TRP A N 1
ATOM 1664 C CA . TRP A 1 224 ? -16.442 6.085 10.535 1.00 92.75 224 TRP A CA 1
ATOM 1665 C C . TRP A 1 224 ? -17.036 5.731 9.161 1.00 92.75 224 TRP A C 1
ATOM 1667 O O . TRP A 1 224 ? -16.895 6.486 8.200 1.00 92.75 224 TRP A O 1
ATOM 1677 N N . MET A 1 225 ? -17.798 4.638 9.081 1.00 92.38 225 MET A N 1
ATOM 1678 C CA . MET A 1 225 ? -18.487 4.224 7.857 1.00 92.38 225 MET A CA 1
ATOM 1679 C C . MET A 1 225 ? -19.490 5.273 7.369 1.00 92.38 225 MET A C 1
ATOM 1681 O O . MET A 1 225 ? -19.578 5.523 6.171 1.00 92.38 225 MET A O 1
ATOM 1685 N N . GLN A 1 226 ? -20.238 5.909 8.272 1.00 90.44 226 GLN A N 1
ATOM 1686 C CA . GLN A 1 226 ? -21.142 6.998 7.904 1.00 90.44 226 GLN A CA 1
ATOM 1687 C C . GLN A 1 226 ? -20.366 8.198 7.354 1.00 90.44 226 GLN A C 1
ATOM 1689 O O . GLN A 1 226 ? -20.734 8.712 6.306 1.00 90.44 226 GLN A O 1
ATOM 1694 N N . THR A 1 227 ? -19.264 8.595 7.989 1.00 89.94 227 THR A N 1
ATOM 1695 C CA . THR A 1 227 ? -18.444 9.726 7.529 1.00 89.94 227 THR A CA 1
ATOM 1696 C C . THR A 1 227 ? -17.866 9.514 6.128 1.00 89.94 227 THR A C 1
ATOM 1698 O O . THR A 1 227 ? -17.864 10.447 5.330 1.00 89.94 227 THR A O 1
ATOM 1701 N N . HIS A 1 228 ? -17.389 8.306 5.812 1.00 89.62 228 HIS A N 1
ATOM 1702 C CA . HIS A 1 228 ? -16.660 8.053 4.560 1.00 89.62 228 HIS A CA 1
ATOM 1703 C C . HIS A 1 228 ? -17.488 7.392 3.450 1.00 89.62 228 HIS A C 1
ATOM 1705 O O . HIS A 1 228 ? -17.048 7.371 2.303 1.00 89.62 228 HIS A O 1
ATOM 1711 N N . PHE A 1 229 ? -18.673 6.850 3.754 1.00 86.50 229 PHE A N 1
ATOM 1712 C CA . PHE A 1 229 ? -19.498 6.143 2.765 1.00 86.50 229 PHE A CA 1
ATOM 1713 C C . PHE A 1 229 ? -20.948 6.631 2.678 1.00 86.50 229 PHE A C 1
ATOM 1715 O O . PHE A 1 229 ? -21.646 6.209 1.752 1.00 86.50 229 PHE A O 1
ATOM 1722 N N . ALA A 1 230 ? -21.431 7.484 3.590 1.00 75.81 230 ALA A N 1
ATOM 1723 C CA . ALA A 1 230 ? -22.779 8.029 3.466 1.00 75.81 230 ALA A CA 1
ATOM 1724 C C . ALA A 1 230 ? -22.826 9.116 2.377 1.00 75.81 230 ALA A C 1
ATOM 1726 O O . ALA A 1 230 ? -22.009 10.029 2.348 1.00 75.81 230 ALA A O 1
ATOM 1727 N N . GLU A 1 231 ? -23.817 9.008 1.492 1.00 59.88 231 GLU A N 1
ATOM 1728 C CA . GLU A 1 231 ? -24.291 10.076 0.594 1.00 59.88 231 GLU A CA 1
ATOM 1729 C C . GLU A 1 231 ? -23.408 10.504 -0.588 1.00 59.88 231 GLU A C 1
ATOM 1731 O O . GLU A 1 231 ? -23.817 11.377 -1.352 1.00 59.88 231 GLU A O 1
ATOM 1736 N N . GLN A 1 232 ? -22.286 9.840 -0.860 1.00 56.06 232 GLN A N 1
ATOM 1737 C CA . GLN A 1 232 ? -21.684 9.946 -2.190 1.00 56.06 232 GLN A CA 1
ATOM 1738 C C . GLN A 1 232 ? -22.441 9.018 -3.154 1.00 56.06 232 GLN A C 1
ATOM 1740 O O . GLN A 1 232 ? -22.146 7.823 -3.250 1.00 56.06 232 GLN A O 1
ATOM 1745 N N . GLU A 1 233 ? -23.413 9.567 -3.905 1.00 59.66 233 GLU A N 1
ATOM 1746 C CA . GLU A 1 233 ? -23.589 9.129 -5.303 1.00 59.66 233 GLU A CA 1
ATOM 1747 C C . GLU A 1 233 ? -22.182 8.980 -5.879 1.00 59.66 233 GLU A C 1
ATOM 1749 O O . GLU A 1 233 ? -21.383 9.874 -5.621 1.00 59.66 233 GLU A O 1
ATOM 1754 N N . LEU A 1 234 ? -21.866 7.855 -6.537 1.00 62.31 234 LEU A N 1
ATOM 1755 C CA . LEU A 1 234 ? -20.519 7.467 -6.994 1.00 62.31 234 LEU A CA 1
ATOM 1756 C C . LEU A 1 234 ? -19.838 8.590 -7.804 1.00 62.31 234 LEU A C 1
ATOM 1758 O O . LEU A 1 234 ? -19.794 8.564 -9.031 1.00 62.31 234 LEU A O 1
ATOM 1762 N N . ALA A 1 235 ? -19.333 9.599 -7.108 1.00 72.81 235 ALA A N 1
ATOM 1763 C CA . ALA A 1 235 ? -18.575 10.698 -7.640 1.00 72.81 235 ALA A CA 1
ATOM 1764 C C . ALA A 1 235 ? -17.163 10.168 -7.812 1.00 72.81 235 ALA A C 1
ATOM 1766 O O . ALA A 1 235 ? -16.650 9.451 -6.956 1.00 72.81 235 ALA A O 1
ATOM 1767 N N . PHE A 1 236 ? -16.544 10.479 -8.942 1.00 75.12 236 PHE A N 1
ATOM 1768 C CA . PHE A 1 236 ? -15.148 10.140 -9.139 1.00 75.12 236 PHE A CA 1
ATOM 1769 C C . PHE A 1 236 ? -14.286 10.888 -8.095 1.00 75.12 236 PHE A C 1
ATOM 1771 O O . PHE A 1 236 ? -14.466 12.102 -7.941 1.00 75.12 236 PHE A O 1
ATOM 1778 N N . PRO A 1 237 ? -13.338 10.211 -7.417 1.00 83.88 237 PRO A N 1
ATOM 1779 C CA . PRO A 1 237 ? -12.991 8.792 -7.545 1.00 83.88 237 PRO A CA 1
ATOM 1780 C C . PRO A 1 237 ? -13.905 7.863 -6.729 1.00 83.88 237 PRO A C 1
ATOM 1782 O O . PRO A 1 237 ? -14.359 8.209 -5.644 1.00 83.88 237 PRO A O 1
ATOM 1785 N N . ALA A 1 238 ? -14.089 6.624 -7.202 1.00 89.81 238 ALA A N 1
ATOM 1786 C CA . ALA A 1 238 ? -14.887 5.618 -6.492 1.00 89.81 238 ALA A CA 1
ATOM 1787 C C . ALA A 1 238 ? -14.305 5.222 -5.122 1.00 89.81 238 ALA A C 1
ATOM 1789 O O . ALA A 1 238 ? -15.017 4.631 -4.322 1.00 89.81 238 ALA A O 1
ATOM 1790 N N . TRP A 1 239 ? -13.032 5.508 -4.848 1.00 94.38 239 TRP A N 1
ATOM 1791 C CA . TRP A 1 239 ? -12.378 5.300 -3.558 1.00 94.38 239 TRP A CA 1
ATOM 1792 C C . TRP A 1 239 ? -11.263 6.326 -3.374 1.00 94.38 239 TRP A C 1
ATOM 1794 O O . TRP A 1 239 ? -10.534 6.617 -4.323 1.00 94.38 239 TRP A O 1
ATOM 1804 N N . ASP A 1 240 ? -11.111 6.832 -2.151 1.00 95.06 240 ASP A N 1
ATOM 1805 C CA . ASP A 1 240 ? -10.019 7.723 -1.775 1.00 95.06 240 ASP A CA 1
ATOM 1806 C C . ASP A 1 240 ? -9.128 7.053 -0.708 1.00 95.06 240 ASP A C 1
ATOM 1808 O O . ASP A 1 240 ? -9.572 6.897 0.436 1.00 95.06 240 ASP A O 1
ATOM 1812 N N . PRO A 1 241 ? -7.872 6.673 -1.029 1.00 96.19 241 PRO A N 1
ATOM 1813 C CA . PRO A 1 241 ? -6.965 6.023 -0.078 1.00 96.19 241 PRO A CA 1
ATOM 1814 C C . PRO A 1 241 ? -6.665 6.854 1.174 1.00 96.19 241 PRO A C 1
ATOM 1816 O O . PRO A 1 241 ? -6.197 6.297 2.177 1.00 96.19 241 PRO A O 1
ATOM 1819 N N . ARG A 1 242 ? -6.941 8.165 1.149 1.00 97.25 242 ARG A N 1
ATOM 1820 C CA . ARG A 1 242 ? -6.795 9.046 2.315 1.00 97.25 242 ARG A CA 1
ATOM 1821 C C . ARG A 1 242 ? -7.761 8.683 3.437 1.00 97.25 242 ARG A C 1
ATOM 1823 O O . ARG A 1 242 ? -7.414 8.860 4.596 1.00 97.25 242 ARG A O 1
ATOM 1830 N N . ALA A 1 243 ? -8.913 8.077 3.133 1.00 96.81 243 ALA A N 1
ATOM 1831 C CA . ALA A 1 243 ? -9.869 7.651 4.157 1.00 96.81 243 ALA A CA 1
ATOM 1832 C C . ALA A 1 243 ? -9.267 6.618 5.132 1.00 96.81 243 ALA A C 1
ATOM 1834 O O . ALA A 1 243 ? -9.425 6.736 6.348 1.00 96.81 243 ALA A O 1
ATOM 1835 N N . LEU A 1 244 ? -8.535 5.617 4.622 1.00 97.75 244 LEU A N 1
ATOM 1836 C CA . LEU A 1 244 ? -7.829 4.657 5.483 1.00 97.75 244 LEU A CA 1
ATOM 1837 C C . LEU A 1 244 ? -6.589 5.266 6.142 1.00 97.75 244 LEU A C 1
ATOM 1839 O O . LEU A 1 244 ? -6.258 4.889 7.262 1.00 97.75 244 LEU A O 1
ATOM 1843 N N . ASN A 1 245 ? -5.916 6.211 5.480 1.00 98.00 245 ASN A N 1
ATOM 1844 C CA . ASN A 1 245 ? -4.793 6.926 6.084 1.00 98.00 245 ASN A CA 1
ATOM 1845 C C . ASN A 1 245 ? -5.232 7.732 7.319 1.00 98.00 245 ASN A C 1
ATOM 1847 O O . ASN A 1 245 ? -4.625 7.616 8.383 1.00 98.00 245 ASN A O 1
ATOM 1851 N N . GLU A 1 246 ? -6.339 8.469 7.201 1.00 97.38 246 GLU A N 1
ATOM 1852 C CA . GLU A 1 246 ? -6.965 9.204 8.299 1.00 97.38 246 GLU A CA 1
ATOM 1853 C C . GLU A 1 246 ? -7.351 8.264 9.448 1.00 97.38 246 GLU A C 1
ATOM 1855 O O . GLU A 1 246 ? -7.043 8.546 10.607 1.00 97.38 246 GLU A O 1
ATOM 1860 N N . LEU A 1 247 ? -7.959 7.110 9.141 1.00 96.88 247 LEU A N 1
ATOM 1861 C CA . LEU A 1 247 ? -8.296 6.102 10.149 1.00 96.88 247 LEU A CA 1
ATOM 1862 C C . LEU A 1 247 ? -7.055 5.620 10.917 1.00 96.88 247 LEU A C 1
ATOM 1864 O O . LEU A 1 247 ? -7.070 5.600 12.149 1.00 96.88 247 LEU A O 1
ATOM 1868 N N . CYS A 1 248 ? -5.980 5.259 10.211 1.00 97.25 248 CYS A N 1
ATOM 1869 C CA . CYS A 1 248 ? -4.725 4.822 10.828 1.00 97.25 248 CYS A CA 1
ATOM 1870 C C . CYS A 1 248 ? -4.097 5.921 11.698 1.00 97.25 248 CYS A C 1
ATOM 1872 O O . CYS A 1 248 ? -3.667 5.638 12.817 1.00 97.25 248 CYS A O 1
ATOM 1874 N N . SER A 1 249 ? -4.087 7.168 11.219 1.00 97.00 249 SER A N 1
ATOM 1875 C CA . SER A 1 249 ? -3.577 8.327 11.961 1.00 97.00 249 SER A CA 1
ATOM 1876 C C . SER A 1 249 ? -4.375 8.578 13.244 1.00 97.00 249 SER A C 1
ATOM 1878 O O . SER A 1 249 ? -3.797 8.717 14.323 1.00 97.00 249 SER A O 1
ATOM 1880 N N . ASN A 1 250 ? -5.708 8.537 13.168 1.00 95.75 250 ASN A N 1
ATOM 1881 C CA . ASN A 1 250 ? -6.584 8.720 14.325 1.00 95.75 250 ASN A CA 1
ATOM 1882 C C . ASN A 1 250 ? -6.394 7.614 15.374 1.00 95.75 250 ASN A C 1
ATOM 1884 O O . ASN A 1 250 ? -6.287 7.912 16.564 1.00 95.75 250 ASN A O 1
ATOM 1888 N N . LEU A 1 251 ? -6.300 6.349 14.946 1.00 93.94 251 LEU A N 1
ATOM 1889 C CA . LEU A 1 251 ? -6.016 5.221 15.841 1.00 93.94 251 LEU A CA 1
ATOM 1890 C C . LEU A 1 251 ? -4.657 5.378 16.531 1.00 93.94 251 LEU A C 1
ATOM 1892 O O . LEU A 1 251 ? -4.535 5.162 17.735 1.00 93.94 251 LEU A O 1
ATOM 1896 N N . GLN A 1 252 ? -3.638 5.806 15.788 1.00 94.75 252 GLN A N 1
ATOM 1897 C CA . GLN A 1 252 ? -2.299 6.025 16.323 1.00 94.75 252 GLN A CA 1
ATOM 1898 C C . GLN A 1 252 ? -2.285 7.141 17.385 1.00 94.75 252 GLN A C 1
ATOM 1900 O O . GLN A 1 252 ? -1.702 6.965 18.458 1.00 94.75 252 GLN A O 1
ATOM 1905 N N . GLN A 1 253 ? -2.984 8.253 17.140 1.00 93.31 253 GLN A N 1
ATOM 1906 C CA . GLN A 1 253 ? -3.114 9.348 18.107 1.00 93.31 253 GLN A CA 1
ATOM 1907 C C . GLN A 1 253 ? -3.860 8.910 19.374 1.00 93.31 253 GLN A C 1
ATOM 1909 O O . GLN A 1 253 ? -3.467 9.280 20.483 1.00 93.31 253 GLN A O 1
ATOM 1914 N N . GLN A 1 254 ? -4.909 8.093 19.233 1.00 91.06 254 GLN A N 1
ATOM 1915 C CA . GLN A 1 254 ? -5.639 7.521 20.368 1.00 91.06 254 GLN A CA 1
ATOM 1916 C C . GLN A 1 254 ? -4.737 6.611 21.212 1.00 91.06 254 GLN A C 1
ATOM 1918 O O . GLN A 1 254 ? -4.684 6.773 22.432 1.00 91.06 254 GLN A O 1
ATOM 1923 N N . GLN A 1 255 ? -3.957 5.727 20.577 1.00 89.94 255 GLN A N 1
ATOM 1924 C CA . GLN A 1 255 ? -2.992 4.866 21.270 1.00 89.94 255 GLN A CA 1
ATOM 1925 C C . GLN A 1 255 ? -1.954 5.689 22.056 1.00 89.94 255 GLN A C 1
ATOM 1927 O O . GLN A 1 255 ? -1.663 5.372 23.209 1.00 89.94 255 GLN A O 1
ATOM 1932 N N . GLN A 1 256 ? -1.434 6.784 21.485 1.00 89.50 256 GLN A N 1
ATOM 1933 C CA . GLN A 1 256 ? -0.499 7.675 22.187 1.00 89.50 256 GLN A CA 1
ATOM 1934 C C . GLN A 1 256 ? -1.126 8.365 23.408 1.00 89.50 256 GLN A C 1
ATOM 1936 O O . GLN A 1 256 ? -0.460 8.542 24.429 1.00 89.50 256 GLN A O 1
ATOM 1941 N N . GLN A 1 257 ? -2.405 8.746 23.332 1.00 88.31 257 GLN A N 1
ATOM 1942 C CA . GLN A 1 257 ? -3.119 9.357 24.457 1.00 88.31 257 GLN A CA 1
ATOM 1943 C C . GLN A 1 257 ? -3.398 8.344 25.578 1.00 88.31 257 GLN A C 1
ATOM 1945 O O . GLN A 1 257 ? -3.303 8.694 26.754 1.00 88.31 257 GLN A O 1
ATOM 1950 N N . GLN A 1 258 ? -3.686 7.085 25.236 1.00 81.81 258 GLN A N 1
ATOM 1951 C CA . GLN A 1 258 ? -3.983 6.013 26.197 1.00 81.81 258 GLN A CA 1
ATOM 1952 C C . GLN A 1 258 ? -2.758 5.450 26.922 1.00 81.81 258 GLN A C 1
ATOM 1954 O O . GLN A 1 258 ? -2.896 4.869 27.996 1.00 81.81 258 GLN A O 1
ATOM 1959 N N . GLN A 1 259 ? -1.547 5.663 26.402 1.00 70.94 259 GLN A N 1
ATOM 1960 C CA . GLN A 1 259 ? -0.313 5.375 27.146 1.00 70.94 259 GLN A CA 1
ATOM 1961 C C . GLN A 1 259 ? -0.142 6.283 28.384 1.00 70.94 259 GLN A C 1
ATOM 1963 O O . GLN A 1 259 ? 0.774 6.083 29.184 1.00 70.94 259 GLN A O 1
ATOM 1968 N N . GLN A 1 260 ? -1.045 7.250 28.597 1.00 59.78 260 GLN A N 1
ATOM 1969 C CA . GLN A 1 260 ? -1.189 7.941 29.874 1.00 59.78 260 GLN A CA 1
ATOM 1970 C C . GLN A 1 260 ? -1.959 7.055 30.879 1.00 59.78 260 GLN A C 1
ATOM 1972 O O . GLN A 1 260 ? -2.999 6.500 30.537 1.00 59.78 260 GLN A O 1
ATOM 1977 N N . PRO A 1 261 ? -1.505 6.936 32.141 1.00 55.50 261 PRO A N 1
ATOM 1978 C CA . PRO A 1 261 ? -1.853 5.845 33.069 1.00 55.50 261 PRO A CA 1
ATOM 1979 C C . PRO A 1 261 ? -3.324 5.721 33.542 1.00 55.50 261 PRO A C 1
ATOM 1981 O O . PRO A 1 261 ? -3.577 5.008 34.510 1.00 55.50 261 PRO A O 1
ATOM 1984 N N . ALA A 1 262 ? -4.303 6.387 32.921 1.00 51.69 262 ALA A N 1
ATOM 1985 C CA . ALA A 1 262 ? -5.649 6.552 33.479 1.00 51.69 262 ALA A CA 1
ATOM 1986 C C . ALA A 1 262 ? -6.833 6.006 32.651 1.00 51.69 262 ALA A C 1
ATOM 1988 O O . ALA A 1 262 ? -7.952 6.056 33.159 1.00 51.69 262 ALA A O 1
ATOM 1989 N N . ALA A 1 263 ? -6.660 5.470 31.435 1.00 51.09 263 ALA A N 1
ATOM 1990 C CA . ALA A 1 263 ? -7.810 4.993 30.652 1.00 51.09 263 ALA A CA 1
ATOM 1991 C C . ALA A 1 263 ? -7.471 3.820 29.717 1.00 51.09 263 ALA A C 1
ATOM 1993 O O . ALA A 1 263 ? -6.992 4.019 28.609 1.00 51.09 263 ALA A O 1
ATOM 1994 N N . GLN A 1 264 ? -7.773 2.594 30.152 1.00 51.97 264 GLN A N 1
ATOM 1995 C CA . GLN A 1 264 ? -7.926 1.446 29.254 1.00 51.97 264 GLN A CA 1
ATOM 1996 C C . GLN A 1 264 ? -9.414 1.282 28.936 1.00 51.97 264 GLN A C 1
ATOM 1998 O O . GLN A 1 264 ? -10.197 0.902 29.808 1.00 51.97 264 GLN A O 1
ATOM 2003 N N . THR A 1 265 ? -9.817 1.581 27.704 1.00 54.38 265 THR A N 1
ATOM 2004 C CA . THR A 1 265 ? -11.174 1.322 27.212 1.00 54.38 265 THR A CA 1
ATOM 2005 C C . THR A 1 265 ? -11.167 0.156 26.233 1.00 54.38 265 THR A C 1
ATOM 2007 O O . THR A 1 265 ? -10.456 0.162 25.243 1.00 54.38 265 THR A O 1
ATOM 2010 N N . THR A 1 266 ? -12.009 -0.843 26.495 1.00 57.22 266 THR A N 1
ATOM 2011 C CA . THR A 1 266 ? -12.129 -2.108 25.746 1.00 57.22 266 THR A CA 1
ATOM 2012 C C . THR A 1 266 ? -12.824 -1.990 24.380 1.00 57.22 266 THR A C 1
ATOM 2014 O O . THR A 1 266 ? -13.097 -3.005 23.750 1.00 57.22 266 THR A O 1
ATOM 2017 N N . ASN A 1 267 ? -13.184 -0.782 23.933 1.00 57.34 267 ASN A N 1
ATOM 2018 C CA . ASN A 1 267 ? -13.973 -0.584 22.709 1.00 57.34 267 ASN A CA 1
ATOM 2019 C C . ASN A 1 267 ? -13.118 -0.349 21.447 1.00 57.34 267 ASN A C 1
ATOM 2021 O O . ASN A 1 267 ? -13.667 -0.409 20.346 1.00 57.34 267 ASN A O 1
ATOM 2025 N N . ASP A 1 268 ? -11.807 -0.121 21.578 1.00 65.06 268 ASP A N 1
ATOM 2026 C CA . ASP A 1 268 ? -10.939 0.237 20.442 1.00 65.06 268 ASP A CA 1
ATOM 2027 C C . ASP A 1 268 ? -10.503 -0.963 19.590 1.00 65.06 268 ASP A C 1
ATOM 2029 O O . ASP A 1 268 ? -10.225 -0.813 18.398 1.00 65.06 268 ASP A O 1
ATOM 2033 N N . ASP A 1 269 ? -10.55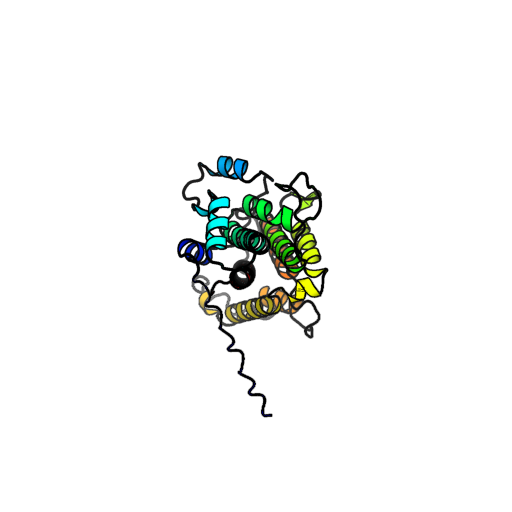8 -2.177 20.146 1.00 83.06 269 ASP A N 1
ATOM 2034 C CA . ASP A 1 269 ? -10.072 -3.386 19.473 1.00 83.06 269 ASP A CA 1
ATOM 2035 C C . ASP A 1 269 ? -10.808 -3.668 18.156 1.00 83.06 269 ASP A C 1
ATOM 2037 O O . ASP A 1 269 ? -10.198 -4.104 17.183 1.00 83.06 269 ASP A O 1
ATOM 2041 N N . THR A 1 270 ? -12.115 -3.386 18.079 1.00 88.19 270 THR A N 1
ATOM 2042 C CA . THR A 1 270 ? -12.892 -3.653 16.852 1.00 88.19 270 THR A CA 1
ATOM 2043 C C . THR A 1 270 ? -12.515 -2.700 15.722 1.00 88.19 270 THR A C 1
ATOM 2045 O O . THR A 1 270 ? -12.408 -3.129 14.574 1.00 88.19 270 THR A O 1
ATOM 2048 N N . LEU A 1 271 ? -12.313 -1.412 16.025 1.00 91.75 271 LEU A N 1
ATOM 2049 C CA . LEU A 1 271 ? -11.944 -0.425 15.011 1.00 91.75 271 LEU A CA 1
ATOM 2050 C C . LEU A 1 271 ? -10.506 -0.648 14.532 1.00 91.75 271 LEU A C 1
ATOM 2052 O O . LEU A 1 271 ? -10.251 -0.566 13.332 1.00 91.75 271 LEU A O 1
ATOM 2056 N N . GLN A 1 272 ? -9.594 -0.998 15.443 1.00 92.69 272 GLN A N 1
ATOM 2057 C CA . GLN A 1 272 ? -8.229 -1.360 15.076 1.00 92.69 272 GLN A CA 1
ATOM 2058 C C . GLN A 1 272 ? -8.189 -2.625 14.209 1.00 92.69 272 GLN A C 1
ATOM 2060 O O . GLN A 1 272 ? -7.584 -2.602 13.140 1.00 92.69 272 GLN A O 1
ATOM 2065 N N . GLN A 1 273 ? -8.882 -3.700 14.606 1.00 92.81 273 GLN A N 1
ATOM 2066 C CA . GLN A 1 273 ? -8.965 -4.929 13.804 1.00 92.81 273 GLN A CA 1
ATOM 2067 C C . GLN A 1 273 ? -9.569 -4.673 12.421 1.00 92.81 273 GLN A C 1
ATOM 2069 O O . GLN A 1 273 ? -9.118 -5.255 11.433 1.00 92.81 273 GLN A O 1
ATOM 2074 N N . PHE A 1 274 ? -10.583 -3.806 12.341 1.00 95.31 274 PHE A N 1
ATOM 2075 C CA . PHE A 1 274 ? -11.144 -3.380 11.065 1.00 95.31 274 PHE A CA 1
ATOM 2076 C C . PHE A 1 274 ? -10.096 -2.656 10.216 1.00 95.31 274 PHE A C 1
ATOM 2078 O O . PHE A 1 274 ? -9.920 -3.016 9.056 1.00 95.31 274 PHE A O 1
ATOM 2085 N N . ALA A 1 275 ? -9.381 -1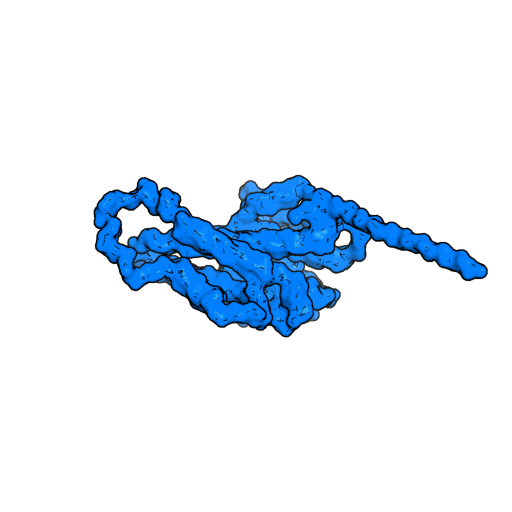.680 10.780 1.00 96.31 275 ALA A N 1
ATOM 2086 C CA . ALA A 1 275 ? -8.366 -0.916 10.061 1.00 96.31 275 ALA A CA 1
ATOM 2087 C C . ALA A 1 275 ? -7.228 -1.812 9.538 1.00 96.31 275 ALA A C 1
ATOM 2089 O O . ALA A 1 275 ? -6.866 -1.716 8.367 1.00 96.31 275 ALA A O 1
ATOM 2090 N N . GLU A 1 276 ? -6.719 -2.733 10.363 1.00 96.44 276 GLU A N 1
ATOM 2091 C CA . GLU A 1 276 ? -5.681 -3.703 9.979 1.00 96.44 276 GLU A CA 1
ATOM 2092 C C . GLU A 1 276 ? -6.139 -4.583 8.805 1.00 96.44 276 GLU A C 1
ATOM 2094 O O . GLU A 1 276 ? -5.426 -4.736 7.808 1.00 96.44 276 GLU A O 1
ATOM 2099 N N . GLN A 1 277 ? -7.362 -5.120 8.882 1.00 97.00 277 GLN A N 1
ATOM 2100 C CA . GLN A 1 277 ? -7.933 -5.945 7.815 1.00 97.00 277 GLN A CA 1
ATOM 2101 C C . GLN A 1 277 ? -8.248 -5.136 6.553 1.00 97.00 277 GLN A C 1
ATOM 2103 O O . GLN A 1 277 ? -8.022 -5.632 5.451 1.00 97.00 277 GLN A O 1
ATOM 2108 N N . ALA A 1 278 ? -8.731 -3.900 6.686 1.00 97.94 278 ALA A N 1
ATOM 2109 C CA . ALA A 1 278 ? -9.071 -3.037 5.559 1.00 97.94 278 ALA A CA 1
ATOM 2110 C C . ALA A 1 278 ? -7.823 -2.602 4.778 1.00 97.94 278 ALA A C 1
ATOM 2112 O O . ALA A 1 278 ? -7.821 -2.679 3.550 1.00 97.94 278 ALA A O 1
ATOM 2113 N N . VAL A 1 279 ? -6.741 -2.224 5.470 1.00 98.25 279 VAL A N 1
ATOM 2114 C CA . VAL A 1 279 ? -5.455 -1.887 4.835 1.00 98.25 279 VAL A CA 1
ATOM 2115 C C . VAL A 1 279 ? -4.862 -3.107 4.128 1.00 98.25 279 VAL A C 1
ATOM 2117 O O . VAL A 1 279 ? -4.438 -3.009 2.976 1.00 98.25 279 VAL A O 1
ATOM 2120 N N . LEU A 1 280 ? -4.877 -4.279 4.773 1.00 98.25 280 LEU A N 1
ATOM 2121 C CA . LEU A 1 280 ? -4.397 -5.512 4.146 1.00 98.25 280 LEU A CA 1
ATOM 2122 C C . LEU A 1 280 ? -5.229 -5.892 2.909 1.00 98.25 280 LEU A C 1
ATOM 2124 O O . LEU A 1 280 ? -4.680 -6.350 1.905 1.00 98.25 280 LEU A O 1
ATOM 2128 N N . LEU A 1 281 ? -6.548 -5.709 2.971 1.00 98.50 281 LEU A N 1
ATOM 2129 C CA . LEU A 1 281 ? -7.464 -5.980 1.867 1.00 98.50 281 LEU A CA 1
ATOM 2130 C C . LEU A 1 281 ? -7.218 -5.037 0.682 1.00 98.50 281 LEU A C 1
ATOM 2132 O O . LEU A 1 281 ? -7.117 -5.511 -0.447 1.00 98.50 281 LEU A O 1
ATOM 2136 N N . GLU A 1 282 ? -7.044 -3.737 0.939 1.00 98.56 282 GLU A N 1
ATOM 2137 C CA . GLU A 1 282 ? -6.660 -2.739 -0.069 1.00 98.56 282 GLU A CA 1
ATOM 2138 C C . GLU A 1 282 ? -5.361 -3.145 -0.785 1.00 98.56 282 GLU A C 1
ATOM 2140 O O . GLU A 1 282 ? -5.320 -3.212 -2.017 1.00 98.56 282 GLU A O 1
ATOM 2145 N N . MET A 1 283 ? -4.327 -3.519 -0.024 1.00 98.56 283 MET A N 1
ATOM 2146 C CA . MET A 1 283 ? -3.053 -3.993 -0.574 1.00 98.56 283 MET A CA 1
ATOM 2147 C C . MET A 1 283 ? -3.212 -5.251 -1.431 1.00 98.56 283 MET A C 1
ATOM 2149 O O . MET A 1 283 ? -2.644 -5.331 -2.520 1.00 98.56 283 MET A O 1
ATOM 2153 N N . LYS A 1 284 ? -3.990 -6.238 -0.969 1.00 98.44 284 LYS A N 1
ATOM 2154 C CA . LYS A 1 284 ? -4.209 -7.494 -1.703 1.00 98.44 284 LYS A CA 1
ATOM 2155 C C . LYS A 1 284 ? -4.977 -7.277 -3.006 1.00 98.44 284 LYS A C 1
ATOM 2157 O O . LYS A 1 284 ? -4.664 -7.936 -3.996 1.00 98.44 284 LYS A O 1
ATOM 2162 N N . ILE A 1 285 ? -5.935 -6.352 -3.037 1.00 98.69 285 ILE A N 1
ATOM 2163 C CA . ILE A 1 285 ? -6.676 -6.006 -4.259 1.00 98.69 285 ILE A CA 1
ATOM 2164 C C . ILE A 1 285 ? -5.755 -5.316 -5.272 1.00 98.69 285 ILE A C 1
ATOM 2166 O O . ILE A 1 285 ? -5.724 -5.724 -6.434 1.00 98.69 285 ILE A O 1
ATOM 2170 N N . LEU A 1 286 ? -4.944 -4.344 -4.839 1.00 98.44 286 LEU A N 1
ATOM 2171 C CA . LEU A 1 286 ? -3.941 -3.705 -5.702 1.00 98.44 286 LEU A CA 1
ATOM 2172 C C . LEU A 1 286 ? -2.914 -4.705 -6.230 1.00 98.44 286 LEU A C 1
ATOM 2174 O O . LEU A 1 286 ? -2.567 -4.676 -7.412 1.00 98.44 286 LEU A O 1
ATOM 2178 N N . LEU A 1 287 ? -2.461 -5.627 -5.381 1.00 98.50 287 LEU A N 1
ATOM 2179 C CA . LEU A 1 287 ? -1.510 -6.656 -5.777 1.00 98.50 287 LEU A CA 1
ATOM 2180 C C . LEU A 1 287 ? -2.119 -7.604 -6.811 1.00 98.50 287 LEU A C 1
ATOM 2182 O O . LEU A 1 287 ? -1.507 -7.861 -7.844 1.00 98.50 287 LEU A O 1
ATOM 2186 N N . LYS A 1 288 ? -3.346 -8.079 -6.576 1.00 98.06 288 LYS A N 1
ATOM 2187 C CA . LYS A 1 288 ? -4.098 -8.909 -7.524 1.00 98.06 288 LYS A CA 1
ATOM 2188 C C . LYS A 1 288 ? -4.276 -8.196 -8.863 1.00 98.06 288 LYS A C 1
ATOM 2190 O O . LYS A 1 288 ? -4.020 -8.793 -9.905 1.00 98.06 288 LYS A O 1
ATOM 2195 N N . HIS A 1 289 ? -4.671 -6.925 -8.846 1.00 97.69 289 HIS A N 1
ATOM 2196 C CA . HIS A 1 289 ? -4.795 -6.103 -10.049 1.00 97.69 289 HIS A CA 1
ATOM 2197 C C . HIS A 1 289 ? -3.461 -6.015 -10.813 1.00 97.69 289 HIS A C 1
ATOM 2199 O O . HIS A 1 289 ? -3.407 -6.316 -12.005 1.00 97.69 289 HIS A O 1
ATOM 2205 N N . THR A 1 290 ? -2.370 -5.712 -10.107 1.00 97.12 290 THR A N 1
ATOM 2206 C CA . THR A 1 290 ? -1.017 -5.625 -10.678 1.00 97.12 290 THR A CA 1
ATOM 2207 C C . THR A 1 290 ? -0.559 -6.958 -11.282 1.00 97.12 290 THR A C 1
ATOM 2209 O O . THR A 1 290 ? -0.074 -7.004 -12.411 1.00 97.12 290 THR A O 1
ATOM 2212 N N . LEU A 1 291 ? -0.756 -8.074 -10.575 1.00 95.62 291 LEU A N 1
ATOM 2213 C CA . LEU A 1 291 ? -0.386 -9.411 -11.051 1.00 95.62 291 LEU A CA 1
ATOM 2214 C C . LEU A 1 291 ? -1.207 -9.837 -12.280 1.00 95.62 291 LEU A C 1
ATOM 2216 O O . LEU A 1 291 ? -0.652 -10.441 -13.201 1.00 95.62 291 LEU A O 1
ATOM 2220 N N . LYS A 1 292 ? -2.494 -9.468 -12.351 1.00 94.56 292 LYS A N 1
ATOM 2221 C CA . LYS A 1 292 ? -3.315 -9.664 -13.558 1.00 94.56 292 LYS A CA 1
ATOM 2222 C C . LYS A 1 292 ? -2.785 -8.869 -14.744 1.00 94.56 292 LYS A C 1
ATOM 2224 O O . LYS A 1 292 ? -2.687 -9.429 -15.833 1.00 94.56 292 LYS A O 1
ATOM 2229 N N . ALA A 1 293 ? -2.395 -7.610 -14.536 1.00 93.06 293 ALA A N 1
ATOM 2230 C CA . ALA A 1 293 ? -1.790 -6.780 -15.579 1.00 93.06 293 ALA A CA 1
ATOM 2231 C C . ALA A 1 293 ? -0.458 -7.366 -16.090 1.00 93.06 293 ALA A C 1
ATOM 2233 O O . ALA A 1 293 ? -0.152 -7.289 -17.279 1.00 93.06 293 ALA A O 1
ATOM 2234 N N . ILE A 1 294 ? 0.298 -8.049 -15.223 1.00 92.81 294 ILE A N 1
ATOM 2235 C CA . ILE A 1 294 ? 1.503 -8.796 -15.613 1.00 92.81 294 ILE A CA 1
ATOM 2236 C C . ILE A 1 294 ? 1.154 -10.066 -16.414 1.00 92.81 294 ILE A C 1
ATOM 2238 O O . ILE A 1 294 ? 1.961 -10.497 -17.240 1.00 92.81 294 ILE A O 1
ATOM 2242 N N . GLY A 1 295 ? -0.036 -10.647 -16.238 1.00 91.69 295 GLY A N 1
ATOM 2243 C CA . GLY A 1 295 ? -0.531 -11.816 -16.982 1.00 91.69 295 GLY A CA 1
ATOM 2244 C C . GLY A 1 295 ? -0.737 -13.085 -16.147 1.00 91.69 295 GLY A C 1
ATOM 2245 O O . GLY A 1 295 ? -0.832 -14.180 -16.714 1.00 91.69 295 GLY A O 1
ATOM 2246 N N . TYR A 1 296 ? -0.785 -12.958 -14.819 1.00 92.31 296 TYR A N 1
ATOM 2247 C CA . TYR A 1 296 ? -1.071 -14.071 -13.917 1.00 92.31 296 TYR A CA 1
ATOM 2248 C C . TYR A 1 296 ? -2.574 -14.321 -13.737 1.00 92.31 296 TYR A C 1
ATOM 2250 O O . TYR A 1 296 ? -3.385 -13.396 -13.786 1.00 92.31 296 TYR A O 1
ATOM 2258 N N . ASP A 1 297 ? -2.926 -15.581 -13.484 1.00 90.88 297 ASP A N 1
ATOM 2259 C CA . ASP A 1 297 ? -4.250 -15.995 -13.012 1.00 90.88 297 ASP A CA 1
ATOM 2260 C C . ASP A 1 297 ? -4.287 -15.956 -11.474 1.00 90.88 297 ASP A C 1
ATOM 2262 O O . ASP A 1 297 ? -3.645 -16.784 -10.819 1.00 90.88 297 ASP A O 1
ATOM 2266 N N . VAL A 1 298 ? -4.962 -14.945 -10.910 1.00 89.00 298 VAL A N 1
ATOM 2267 C CA . VAL A 1 298 ? -5.011 -14.625 -9.465 1.00 89.00 298 VAL A CA 1
ATOM 2268 C C . VAL A 1 298 ? -6.387 -14.162 -8.987 1.00 89.00 298 VAL A C 1
ATOM 2270 O O . VAL A 1 298 ? -7.130 -13.488 -9.751 1.00 89.00 298 VAL A O 1
#

pLDDT: mean 84.89, std 15.73, range [39.16, 98.69]

Sequence (298 aa):
MSASSTPAGSSSAATASLPSSIAQAISEMQMPLSTESYAPMYYKSLPEMVQIRRDVPNMPDFVRDVVGTIALIVAGSKTNNDEKEYLARCAAALILLGHGGTDEAHDLVSPLSWPNELPFAYGPPVVVPEQVLTLASYVHALVHRREGPFESEFGMTGFNNADYWAGSALRSPEGAEALPLEEIRTSILNLAQTMSSNPQQQSAASSQAQAQAQASSPPALQQWMQTHFAEQELAFPAWDPRALNELCSNLQQQQQQQQQPAAQTTNDDTLQQFAEQAVLLEMKILLKHTLKAIGYDV

Secondary structure (DSSP, 8-state):
------------PPPEEPPHHHHHHHHH-----SGGG--------HHHHHHHHTT-TT--HHHH-HHHHHHHHHTT--S-HHHHHHHHHHHHHHHHHTTT-HHHHHHHHHHHH-SS--TTS-S------HHHHHHHHHHHHHHHHHHTTSB-GGG-BHHHHHHHHHHHHTS-HHHHHTS-HHHHHHHHHHHHHHHHH-GGGS-SS--TTSTTS--SS--HHHHHHHHHHSS--SPSSS--THHHHHHHHHHHHHHHHHTSTT---TTHHHHHHHHHHHHHHHHHHHHHHHHHHHTEE-

Foldseek 3Di:
DDDDDDDDDDPPPDFFAADPLLVVLLVQFFFALDLVQADAAPLDALVVQLVVCVPPPPQDVCLNCVVVQLVSLLVRFDDDRPQSSLLSLLLSLLSCVSRSSLSSSQQSLVLLQDQCDDPSHPDHRDDHPLLSNLSSLQSNLLSLLSNFQDQDPPRDHSLVSSLVSLCSSQVDVVNLVLFPALVLLVVLVVLLVVLVVCCPVVPPPDDPPPPPPPDDDDQPSVVLCCVQPNDDPCDPPNHRPNSLSVLSNVLNVVSVVPVPPDDDDPRCVSSSVSSRVSSSSSSSRSSCSSSVVSRHDD